Protein AF-A0A8J7J170-F1 (afdb_monomer_lite)

Radius of gyration: 24.81 Å; chains: 1; bounding box: 66×45×82 Å

pLDDT: mean 82.3, std 8.8, range [59.72, 96.69]

Structure (mmCIF, N/CA/C/O backbone):
data_AF-A0A8J7J170-F1
#
_entry.id   AF-A0A8J7J170-F1
#
loop_
_atom_site.group_PDB
_atom_site.id
_atom_site.type_symbol
_atom_site.label_atom_id
_atom_site.label_alt_id
_atom_site.label_comp_id
_atom_site.label_asym_id
_atom_site.label_entity_id
_atom_site.label_seq_id
_atom_site.pdbx_PDB_ins_code
_atom_site.Cartn_x
_atom_site.Cartn_y
_atom_site.Cartn_z
_atom_site.occupancy
_atom_site.B_iso_or_equiv
_atom_site.auth_seq_id
_atom_site.auth_comp_id
_atom_site.auth_asym_id
_atom_site.auth_atom_id
_atom_site.pdbx_PDB_model_num
ATOM 1 N N . MET A 1 1 ? 10.098 -14.351 -14.376 1.00 65.19 1 MET A N 1
ATOM 2 C CA . MET A 1 1 ? 9.267 -14.549 -13.179 1.00 65.19 1 MET A CA 1
ATOM 3 C C . MET A 1 1 ? 9.308 -16.011 -12.788 1.00 65.19 1 MET A C 1
ATOM 5 O O . MET A 1 1 ? 8.986 -16.869 -13.615 1.00 65.19 1 MET A O 1
ATOM 9 N N . SER A 1 2 ? 9.785 -16.282 -11.581 1.00 81.69 2 SER A N 1
ATOM 10 C CA . SER A 1 2 ? 9.866 -17.629 -11.025 1.00 81.69 2 SER A CA 1
ATOM 11 C C . SER A 1 2 ? 8.462 -18.151 -10.663 1.00 81.69 2 SER A C 1
ATOM 13 O O . SER A 1 2 ? 7.478 -17.409 -10.673 1.00 81.69 2 SER A O 1
ATOM 15 N N . GLN A 1 3 ? 8.329 -19.450 -10.372 1.00 84.38 3 GLN A N 1
ATOM 16 C CA . GLN A 1 3 ? 7.066 -19.986 -9.836 1.00 84.38 3 GLN A CA 1
ATOM 17 C C . GLN A 1 3 ? 6.758 -19.443 -8.432 1.00 84.38 3 GLN A C 1
ATOM 19 O O . GLN A 1 3 ? 5.590 -19.391 -8.050 1.00 84.38 3 GLN A O 1
ATOM 24 N N . GLU A 1 4 ? 7.792 -19.050 -7.685 1.00 80.31 4 GLU A N 1
ATOM 25 C CA . GLU A 1 4 ? 7.676 -18.525 -6.325 1.00 80.31 4 GLU A CA 1
ATOM 26 C C . GLU A 1 4 ? 7.075 -17.119 -6.334 1.00 80.31 4 GLU A C 1
ATOM 28 O O . GLU A 1 4 ? 6.114 -16.879 -5.606 1.00 80.31 4 GLU A O 1
ATOM 33 N N . ASP A 1 5 ? 7.538 -16.246 -7.232 1.00 82.56 5 ASP A N 1
ATOM 34 C CA . ASP A 1 5 ? 6.998 -14.887 -7.399 1.00 82.56 5 ASP A CA 1
ATOM 35 C C . ASP A 1 5 ? 5.489 -14.946 -7.676 1.00 82.56 5 ASP A C 1
ATOM 37 O O . ASP A 1 5 ? 4.685 -14.346 -6.971 1.00 82.56 5 ASP A O 1
ATOM 41 N N . ARG A 1 6 ? 5.079 -15.812 -8.615 1.00 85.44 6 ARG A N 1
ATOM 42 C CA . ARG A 1 6 ? 3.660 -16.017 -8.958 1.00 85.44 6 ARG A CA 1
ATOM 43 C C . ARG A 1 6 ? 2.824 -16.495 -7.777 1.00 85.44 6 ARG A C 1
ATOM 45 O O . ARG A 1 6 ? 1.631 -16.211 -7.706 1.00 85.44 6 ARG A O 1
ATOM 52 N N . PHE A 1 7 ? 3.403 -17.307 -6.895 1.00 89.00 7 PHE A N 1
ATOM 53 C CA . PHE A 1 7 ? 2.699 -17.775 -5.708 1.00 89.00 7 PHE A CA 1
ATOM 54 C C . PHE A 1 7 ? 2.461 -16.627 -4.721 1.00 89.00 7 PHE A C 1
ATOM 56 O O . PHE A 1 7 ? 1.373 -16.549 -4.140 1.00 89.00 7 PHE A O 1
ATOM 63 N N . ILE A 1 8 ? 3.451 -15.749 -4.550 1.00 90.25 8 ILE A N 1
ATOM 64 C CA . ILE A 1 8 ? 3.357 -14.584 -3.669 1.00 90.25 8 ILE A CA 1
ATOM 65 C C . ILE A 1 8 ? 2.336 -13.591 -4.223 1.00 90.25 8 ILE A C 1
ATOM 67 O O . ILE A 1 8 ? 1.377 -13.302 -3.514 1.00 90.25 8 ILE A O 1
ATOM 71 N N . GLU A 1 9 ? 2.444 -13.205 -5.493 1.00 88.62 9 GLU A N 1
ATOM 72 C CA . GLU A 1 9 ? 1.509 -12.304 -6.185 1.00 88.62 9 GLU A CA 1
ATOM 73 C C . GLU A 1 9 ? 0.051 -12.799 -6.053 1.00 88.62 9 GLU A C 1
ATOM 75 O O . GLU A 1 9 ? -0.854 -12.102 -5.584 1.00 88.62 9 GLU A O 1
ATOM 80 N N . ASN A 1 10 ? -0.190 -14.088 -6.339 1.00 90.50 10 ASN A N 1
ATOM 81 C CA . ASN A 1 10 ? -1.518 -14.690 -6.177 1.00 90.50 10 ASN A CA 1
ATOM 82 C C . ASN A 1 10 ? -2.011 -14.645 -4.718 1.00 90.50 10 ASN A C 1
ATOM 84 O O . ASN A 1 10 ? -3.206 -14.470 -4.466 1.00 90.50 10 ASN A O 1
ATOM 88 N N . SER A 1 11 ? -1.113 -14.836 -3.749 1.00 92.38 11 SER A N 1
ATOM 89 C CA . SER A 1 11 ? -1.452 -14.772 -2.325 1.00 92.38 11 SER A CA 1
ATOM 90 C C . SER A 1 11 ? -1.803 -13.344 -1.905 1.00 92.38 11 SER A C 1
ATOM 92 O O . SER A 1 11 ? -2.796 -13.150 -1.199 1.00 92.38 11 SER A O 1
ATOM 94 N N . THR A 1 12 ? -1.049 -12.352 -2.384 1.00 92.50 12 THR A N 1
ATOM 95 C CA . THR A 1 12 ? -1.308 -10.917 -2.213 1.00 92.50 12 THR A CA 1
ATOM 96 C C . THR A 1 12 ? -2.710 -10.560 -2.708 1.00 92.50 12 THR A C 1
ATOM 98 O O . THR A 1 12 ? -3.529 -10.054 -1.929 1.00 92.50 12 THR A O 1
ATOM 101 N N . ALA A 1 13 ? -3.050 -10.951 -3.942 1.00 92.56 13 ALA A N 1
ATOM 102 C CA . ALA A 1 13 ? -4.378 -10.752 -4.520 1.00 92.56 13 ALA A CA 1
ATOM 103 C C . ALA A 1 13 ? -5.489 -11.396 -3.668 1.00 92.56 13 ALA A C 1
ATOM 105 O O . ALA A 1 13 ? -6.487 -10.752 -3.324 1.00 92.56 13 ALA A O 1
ATOM 106 N N . ILE A 1 14 ? -5.309 -12.652 -3.243 1.00 93.31 14 ILE A N 1
ATOM 107 C CA . ILE A 1 14 ? -6.274 -13.353 -2.381 1.00 93.31 14 ILE A CA 1
ATOM 108 C C . ILE A 1 14 ? -6.460 -12.621 -1.044 1.00 93.31 14 ILE A C 1
ATOM 110 O O . ILE A 1 14 ? -7.595 -12.481 -0.576 1.00 93.31 14 ILE A O 1
ATOM 114 N N . PHE A 1 15 ? -5.391 -12.121 -0.421 1.00 95.06 15 PHE A N 1
ATOM 115 C CA . PHE A 1 15 ? -5.491 -11.378 0.837 1.00 95.06 15 PHE A CA 1
ATOM 116 C C . PHE A 1 15 ? -6.251 -10.062 0.677 1.00 95.06 15 PHE A C 1
ATOM 118 O O . PHE A 1 15 ? -7.099 -9.749 1.523 1.00 95.06 15 PHE A O 1
ATOM 125 N N . TYR A 1 16 ? -6.025 -9.316 -0.405 1.00 94.81 16 TYR A N 1
ATOM 126 C CA . TYR A 1 1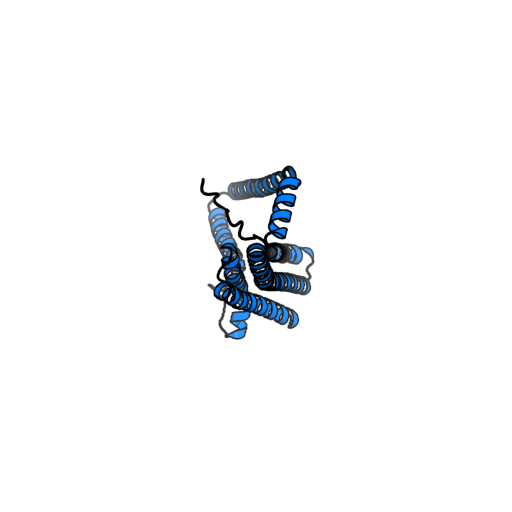6 ? -6.806 -8.116 -0.702 1.00 94.81 16 TYR A CA 1
ATOM 127 C C . TYR A 1 16 ? -8.286 -8.438 -0.943 1.00 94.81 16 TYR A C 1
ATOM 129 O O . TYR A 1 16 ? -9.167 -7.784 -0.373 1.00 94.81 16 TYR A O 1
ATOM 137 N N . PHE A 1 17 ? -8.574 -9.504 -1.691 1.00 94.75 17 PHE A N 1
ATOM 138 C CA . PHE A 1 17 ? -9.938 -9.953 -1.961 1.00 94.75 17 PHE A CA 1
ATOM 139 C C . PHE A 1 17 ? -10.676 -10.370 -0.679 1.00 94.75 17 PHE A C 1
ATOM 141 O O . PHE A 1 17 ? -11.785 -9.902 -0.408 1.00 94.75 17 PHE A O 1
ATOM 148 N N . ILE A 1 18 ? -10.044 -11.183 0.175 1.00 95.38 18 ILE A N 1
ATOM 149 C CA . ILE A 1 18 ? -10.598 -11.573 1.482 1.00 95.38 18 ILE A CA 1
ATOM 150 C C . ILE A 1 18 ? -10.841 -10.333 2.349 1.00 95.38 18 ILE A C 1
ATOM 152 O O . ILE A 1 18 ? -11.906 -10.206 2.959 1.00 95.38 18 ILE A O 1
ATOM 156 N N . SER A 1 19 ? -9.891 -9.395 2.377 1.00 94.31 19 SER A N 1
ATOM 157 C CA . SER A 1 19 ? -10.017 -8.140 3.128 1.00 94.31 19 SER A CA 1
ATOM 158 C C . SER A 1 19 ? -11.235 -7.332 2.680 1.00 94.31 19 SER A C 1
ATOM 160 O O . SER A 1 19 ? -11.990 -6.845 3.527 1.00 94.31 19 SER A O 1
ATOM 162 N N . PHE A 1 20 ? -11.490 -7.254 1.371 1.00 96.06 20 PHE A N 1
ATOM 163 C CA . PHE A 1 20 ? -12.681 -6.609 0.824 1.00 96.06 20 PHE A CA 1
ATOM 164 C C . PHE A 1 20 ? -13.975 -7.270 1.328 1.00 96.06 20 PHE A C 1
ATOM 166 O O . PHE A 1 20 ? -14.793 -6.603 1.968 1.00 96.06 20 PHE A O 1
ATOM 173 N N . PHE A 1 21 ? -14.155 -8.580 1.126 1.00 96.69 21 PHE A N 1
ATOM 174 C CA . PHE A 1 21 ? -15.393 -9.263 1.533 1.00 96.69 21 PHE A CA 1
ATOM 175 C C . PHE A 1 21 ? -15.604 -9.262 3.046 1.00 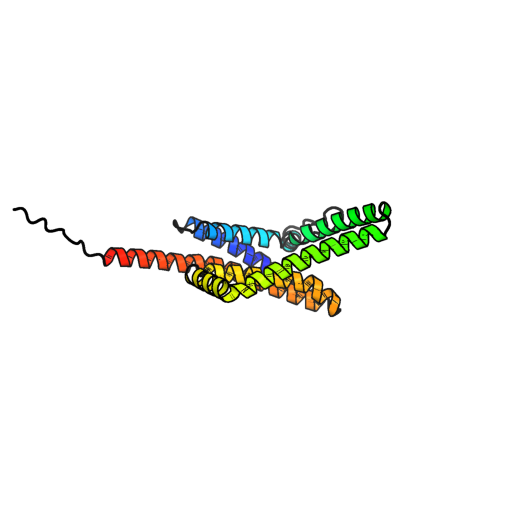96.69 21 PHE A C 1
ATOM 177 O O . PHE A 1 21 ? -16.709 -8.975 3.515 1.00 96.69 21 PHE A O 1
ATOM 184 N N . CYS A 1 22 ? -14.558 -9.533 3.832 1.00 94.00 22 CYS A N 1
ATOM 185 C CA . CYS A 1 22 ? -14.635 -9.458 5.288 1.00 94.00 22 CYS A CA 1
ATOM 186 C C . CYS A 1 22 ? -14.959 -8.035 5.759 1.00 94.00 22 CYS A C 1
ATOM 188 O O . CYS A 1 22 ? -15.764 -7.860 6.676 1.00 94.00 22 CYS A O 1
ATOM 190 N N . GLY A 1 23 ? -14.379 -7.020 5.118 1.00 91.88 23 GLY A N 1
ATOM 191 C CA . GLY A 1 23 ? -14.630 -5.617 5.419 1.00 91.88 23 GLY A CA 1
ATOM 192 C C . GLY A 1 23 ? -16.087 -5.235 5.181 1.00 91.88 23 GLY A C 1
ATOM 193 O O . GLY A 1 23 ? -16.738 -4.717 6.091 1.00 91.88 23 GLY A O 1
ATOM 194 N N . ILE A 1 24 ? -16.627 -5.562 4.002 1.00 94.06 24 ILE A N 1
ATOM 195 C CA . ILE A 1 24 ? -18.046 -5.359 3.675 1.00 94.06 24 ILE A CA 1
ATOM 196 C C . ILE A 1 24 ? -18.942 -6.106 4.668 1.00 94.06 24 ILE A C 1
ATOM 198 O O . ILE A 1 24 ? -19.850 -5.506 5.247 1.00 94.06 24 ILE A O 1
ATOM 202 N N . PHE A 1 25 ? -18.656 -7.381 4.944 1.00 93.88 25 PHE A N 1
ATOM 203 C CA . PHE A 1 25 ? -19.416 -8.178 5.906 1.00 93.88 25 PHE A CA 1
ATOM 204 C C . PHE A 1 25 ? -19.440 -7.539 7.307 1.00 93.88 25 PHE A C 1
ATOM 206 O O . PHE A 1 25 ? -20.499 -7.449 7.935 1.00 93.88 25 PHE A O 1
ATOM 213 N N . PHE A 1 26 ? -18.304 -7.042 7.807 1.00 90.12 26 PHE A N 1
ATOM 214 C CA . PHE A 1 26 ? -18.245 -6.372 9.111 1.00 90.12 26 PHE A CA 1
ATOM 215 C C . PHE A 1 26 ? -18.960 -5.022 9.127 1.00 90.12 26 PHE A C 1
ATOM 217 O O . PHE A 1 26 ? -19.606 -4.701 10.123 1.00 90.12 26 PHE A O 1
ATOM 224 N N . ILE A 1 27 ? -18.908 -4.247 8.044 1.00 88.56 27 ILE A N 1
ATOM 225 C CA . ILE A 1 27 ? -19.654 -2.985 7.945 1.00 88.56 27 ILE A CA 1
ATOM 226 C C . ILE A 1 27 ? -21.162 -3.244 7.975 1.00 88.56 27 ILE A C 1
ATOM 228 O O . ILE A 1 27 ? -21.884 -2.566 8.704 1.00 88.56 27 ILE A O 1
ATOM 232 N N . LEU A 1 28 ? -21.638 -4.243 7.227 1.00 90.56 28 LEU A N 1
ATOM 233 C CA . LEU A 1 28 ? -23.062 -4.577 7.158 1.00 90.56 28 LEU A CA 1
ATOM 234 C C . LEU A 1 28 ? -23.595 -5.152 8.478 1.00 90.56 28 LEU A C 1
ATOM 236 O O . LEU A 1 28 ? -24.739 -4.894 8.852 1.00 90.56 28 LEU A O 1
ATOM 240 N N . THR A 1 29 ? -22.777 -5.914 9.208 1.00 88.19 29 THR A N 1
ATOM 241 C CA . THR A 1 29 ? -23.192 -6.535 10.477 1.00 88.19 29 THR A CA 1
ATOM 242 C C . THR A 1 29 ? -23.083 -5.596 11.680 1.00 88.19 29 THR A C 1
ATOM 244 O O . THR A 1 29 ? -23.820 -5.756 12.655 1.00 88.19 29 THR A O 1
ATOM 247 N N . ILE A 1 30 ? -22.202 -4.592 11.639 1.00 82.56 30 ILE A N 1
ATOM 248 C CA . ILE A 1 30 ? -21.940 -3.696 12.767 1.00 82.56 30 ILE A CA 1
ATOM 249 C C . ILE A 1 30 ? -22.540 -2.309 12.483 1.00 82.56 30 ILE A C 1
ATOM 251 O O . ILE A 1 30 ? -21.907 -1.450 11.878 1.00 82.56 30 ILE A O 1
ATOM 255 N N . LYS A 1 31 ? -23.743 -2.051 13.019 1.00 72.31 31 LYS A N 1
ATOM 256 C CA . LYS A 1 31 ? -24.560 -0.821 12.847 1.00 72.31 31 LYS A CA 1
ATOM 257 C C . LYS A 1 31 ? -23.923 0.526 13.268 1.00 72.31 31 LYS A C 1
ATOM 259 O O . LYS A 1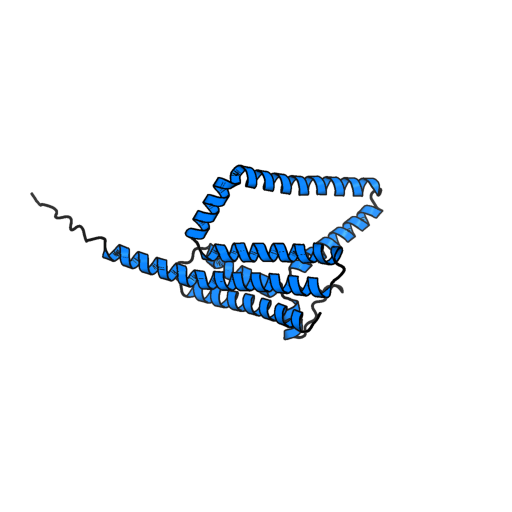 31 ? -24.614 1.538 13.308 1.00 72.31 31 LYS A O 1
ATOM 264 N N . SER A 1 32 ? -22.637 0.586 13.610 1.00 63.44 32 SER A N 1
ATOM 265 C CA . SER A 1 32 ? -21.986 1.801 14.123 1.00 63.44 32 SER A CA 1
ATOM 266 C C . SER A 1 32 ? -20.542 1.937 13.632 1.00 63.44 32 SER A C 1
ATOM 268 O O . SER A 1 32 ? -19.603 2.034 14.414 1.00 63.44 32 SER A O 1
ATOM 270 N N . SER A 1 33 ? -20.312 1.915 12.322 1.00 64.81 33 SER A N 1
ATOM 271 C CA . SER A 1 33 ? -18.963 2.150 11.804 1.00 64.81 33 SER A CA 1
ATOM 272 C C . SER A 1 33 ? -18.682 3.651 11.681 1.00 64.81 33 SER A C 1
ATOM 274 O O . SER A 1 33 ? -19.460 4.382 11.068 1.00 64.81 33 SER A O 1
ATOM 276 N N . SER A 1 34 ? -17.530 4.102 12.182 1.00 81.00 34 SER A N 1
ATOM 277 C CA . SER A 1 34 ? -16.898 5.335 11.694 1.00 81.00 34 SER A CA 1
ATOM 278 C C . SER A 1 34 ? -16.908 5.332 10.159 1.00 81.00 34 SER A C 1
ATOM 280 O O . SER A 1 34 ? -16.577 4.302 9.569 1.00 81.00 34 SER A O 1
ATOM 282 N N . ARG A 1 35 ? -17.265 6.453 9.506 1.00 84.00 35 ARG A N 1
ATOM 283 C CA . ARG A 1 35 ? -17.284 6.566 8.027 1.00 84.00 35 ARG A CA 1
ATOM 284 C C . ARG A 1 35 ? -15.975 6.091 7.399 1.00 84.00 35 ARG A C 1
ATOM 286 O O . ARG A 1 35 ? -15.962 5.507 6.329 1.00 84.00 35 ARG A O 1
ATOM 293 N N . TRP A 1 36 ? -14.874 6.272 8.110 1.00 80.94 36 TRP A N 1
ATOM 294 C CA . TRP A 1 36 ? -13.562 5.852 7.657 1.00 80.94 36 TRP A CA 1
ATOM 295 C C . TRP A 1 36 ? -13.360 4.336 7.576 1.00 80.94 36 TRP A C 1
ATOM 297 O O . TRP A 1 36 ? -12.623 3.876 6.712 1.00 80.94 36 TRP A O 1
ATOM 307 N N . TYR A 1 37 ? -14.022 3.541 8.422 1.00 87.12 37 TYR A N 1
ATOM 308 C CA . TYR A 1 37 ? -13.970 2.079 8.296 1.00 87.12 37 TYR A CA 1
ATOM 309 C C . TYR A 1 37 ? -14.648 1.597 7.015 1.00 87.12 37 TYR A C 1
ATOM 311 O O . TYR A 1 37 ? -14.319 0.523 6.528 1.00 87.12 37 TYR A O 1
ATOM 319 N N . GLN A 1 38 ? -15.549 2.406 6.449 1.00 90.00 38 GLN A N 1
ATOM 320 C CA . GLN A 1 38 ? -16.219 2.097 5.191 1.00 90.00 38 GLN A CA 1
ATOM 321 C C . GLN A 1 38 ? -15.292 2.233 3.988 1.00 90.00 38 GLN A C 1
ATOM 323 O O . GLN A 1 38 ? -15.577 1.637 2.962 1.00 90.00 38 GLN A O 1
ATOM 328 N N . ILE A 1 39 ? -14.189 2.980 4.111 1.00 90.75 39 ILE A N 1
ATOM 329 C CA . ILE A 1 39 ? -13.212 3.177 3.033 1.00 90.75 39 ILE A CA 1
ATOM 330 C C . ILE A 1 39 ? -12.304 1.951 2.887 1.00 90.75 39 ILE A C 1
ATOM 332 O O . ILE A 1 39 ? -11.888 1.625 1.782 1.00 90.75 39 ILE A O 1
ATOM 336 N N . LEU A 1 40 ? -12.026 1.245 3.986 1.00 90.44 40 LEU A N 1
ATOM 337 C CA . LEU A 1 40 ? -11.046 0.162 4.018 1.00 90.44 40 LEU A CA 1
ATOM 338 C C . LEU A 1 40 ? -11.316 -0.973 3.009 1.00 90.44 40 LEU A C 1
ATOM 340 O O . LEU A 1 40 ? -10.384 -1.318 2.288 1.00 90.44 40 LEU A O 1
ATOM 344 N N . PRO A 1 41 ? -12.543 -1.521 2.886 1.00 92.94 41 PRO A N 1
ATOM 345 C CA . PRO A 1 41 ? -12.813 -2.545 1.884 1.00 92.94 41 PRO A CA 1
ATOM 346 C C . PRO A 1 41 ? -12.594 -2.020 0.466 1.00 92.94 41 PRO A C 1
ATOM 348 O O . PRO A 1 41 ? -12.048 -2.736 -0.360 1.00 92.94 41 PRO A O 1
ATOM 351 N N . TRP A 1 42 ? -12.978 -0.773 0.179 1.00 93.81 42 TRP A N 1
ATOM 352 C CA . TRP A 1 42 ? -12.780 -0.188 -1.148 1.00 93.81 42 TRP A CA 1
ATOM 353 C C . TRP A 1 42 ? -11.304 -0.030 -1.488 1.00 93.81 42 TRP A C 1
ATOM 355 O O . TRP A 1 42 ? -10.922 -0.305 -2.616 1.00 93.81 42 TRP A O 1
ATOM 365 N N . VAL A 1 43 ? -10.471 0.348 -0.516 1.00 91.50 43 VAL A N 1
ATOM 366 C CA . VAL A 1 43 ? -9.014 0.365 -0.700 1.00 91.50 43 VAL A CA 1
ATOM 367 C C . VAL A 1 43 ? -8.500 -1.043 -0.987 1.00 91.50 43 VAL A C 1
ATOM 369 O O . VAL A 1 43 ? -7.779 -1.219 -1.957 1.00 91.50 43 VAL A O 1
ATOM 372 N N . SER A 1 44 ? -8.926 -2.056 -0.225 1.00 92.75 44 SER A N 1
ATOM 373 C CA . SER A 1 44 ? -8.550 -3.448 -0.507 1.00 92.75 44 SER A CA 1
ATOM 374 C C . SER A 1 44 ? -9.027 -3.926 -1.880 1.00 92.75 44 SER A C 1
ATOM 376 O O . SER A 1 44 ? -8.306 -4.663 -2.534 1.00 92.75 44 SER A O 1
ATOM 378 N N . LEU A 1 45 ? -10.205 -3.498 -2.345 1.00 93.25 45 LEU A N 1
ATOM 379 C CA . LEU A 1 45 ? -10.680 -3.806 -3.694 1.00 93.25 45 LEU A CA 1
ATOM 380 C C . LEU A 1 45 ? -9.809 -3.138 -4.760 1.00 93.25 45 LEU A C 1
ATOM 382 O O . LEU A 1 45 ? -9.474 -3.783 -5.740 1.00 93.25 45 LEU A O 1
ATOM 386 N N . ILE A 1 46 ? -9.440 -1.869 -4.571 1.00 90.69 46 ILE A N 1
ATOM 387 C CA . ILE A 1 46 ? -8.540 -1.158 -5.487 1.00 90.69 46 ILE A CA 1
ATOM 388 C C . ILE A 1 46 ? -7.184 -1.863 -5.545 1.00 90.69 46 ILE A C 1
ATOM 390 O O . ILE A 1 46 ? -6.705 -2.093 -6.642 1.00 90.69 46 ILE A O 1
ATOM 394 N N . CYS A 1 47 ? -6.612 -2.260 -4.404 1.00 90.19 47 CYS A N 1
ATOM 395 C CA . CYS A 1 47 ? -5.360 -3.019 -4.371 1.00 90.19 47 CYS A CA 1
ATOM 396 C C . CYS A 1 47 ? -5.504 -4.405 -5.014 1.00 90.19 47 CYS A C 1
ATOM 398 O O . CYS A 1 47 ? -4.645 -4.804 -5.774 1.00 90.19 47 CYS A O 1
ATOM 400 N N . PHE A 1 48 ? -6.613 -5.120 -4.801 1.00 91.62 48 PHE A N 1
ATOM 401 C CA . PHE A 1 48 ? -6.877 -6.374 -5.520 1.00 91.62 48 PHE A CA 1
ATOM 402 C C . PHE A 1 48 ? -6.956 -6.170 -7.039 1.00 91.62 48 PHE A C 1
ATOM 404 O O . PHE A 1 48 ? -6.501 -7.013 -7.798 1.00 91.62 48 PHE A O 1
ATOM 411 N N . LEU A 1 49 ? -7.557 -5.064 -7.482 1.00 87.25 49 LEU A N 1
ATOM 412 C CA . LEU A 1 49 ? -7.616 -4.699 -8.897 1.00 87.25 49 LEU A CA 1
ATOM 413 C C . LEU A 1 49 ? -6.283 -4.167 -9.431 1.00 87.25 49 LEU A C 1
ATOM 415 O O . LEU A 1 49 ? -6.159 -4.047 -10.641 1.00 87.25 49 LEU A O 1
ATOM 419 N N . ASP A 1 50 ? -5.342 -3.812 -8.558 1.00 85.69 50 ASP A N 1
ATOM 420 C CA . ASP A 1 50 ? -3.967 -3.461 -8.917 1.00 85.69 50 ASP A CA 1
ATOM 421 C C . ASP A 1 50 ? -3.153 -4.719 -9.254 1.00 85.69 50 ASP A C 1
ATOM 423 O O . ASP A 1 50 ? -2.222 -4.633 -10.034 1.00 85.69 50 ASP A O 1
ATOM 427 N N . GLU A 1 51 ? -3.573 -5.892 -8.769 1.00 86.88 51 GLU A N 1
ATOM 428 C CA . GLU A 1 51 ? -3.024 -7.212 -9.119 1.00 86.88 51 GLU A CA 1
ATOM 429 C C . GLU A 1 51 ? -3.637 -7.725 -10.438 1.00 86.88 51 GLU A C 1
ATOM 431 O O . GLU A 1 51 ? -4.279 -8.782 -10.495 1.00 86.88 51 GLU A O 1
ATOM 436 N N . VAL A 1 52 ? -3.541 -6.944 -11.519 1.00 79.44 52 VAL A N 1
ATOM 437 C CA . VAL A 1 52 ? -4.200 -7.276 -12.795 1.00 79.44 52 VAL A CA 1
ATOM 438 C C . VAL A 1 52 ? -3.615 -8.560 -13.400 1.00 79.44 52 VAL A C 1
ATOM 440 O O . VAL A 1 52 ? -4.374 -9.363 -13.964 1.00 79.44 52 VAL A O 1
ATOM 443 N N . GLY A 1 53 ? -2.318 -8.816 -13.195 1.00 77.31 53 GLY A N 1
ATOM 444 C CA . GLY A 1 53 ? -1.644 -10.061 -13.567 1.00 77.31 53 GLY A CA 1
ATOM 445 C C . GLY A 1 53 ? -2.305 -11.317 -12.991 1.00 77.31 53 GLY A C 1
ATOM 446 O O . GLY A 1 53 ? -2.419 -12.340 -13.678 1.00 77.31 53 GLY A O 1
ATOM 447 N N . PHE A 1 54 ? -2.853 -11.252 -11.772 1.00 79.75 54 PHE A N 1
ATOM 448 C CA . PHE A 1 54 ? -3.655 -12.342 -11.204 1.00 79.75 54 PHE A CA 1
ATOM 449 C C . PHE A 1 54 ? -4.895 -12.639 -12.056 1.00 79.75 54 PHE A C 1
ATOM 451 O O . PHE A 1 54 ? -5.207 -13.802 -12.336 1.00 79.75 54 PHE A O 1
ATOM 458 N N . GLY A 1 55 ? -5.593 -11.592 -12.501 1.00 78.69 55 GLY A N 1
ATOM 459 C CA . GLY A 1 55 ? -6.778 -11.710 -13.345 1.00 78.69 55 GLY A CA 1
ATOM 460 C C . GLY A 1 55 ? -6.471 -12.314 -14.716 1.00 78.69 55 GLY A C 1
ATOM 461 O O . GLY A 1 55 ? -7.179 -13.233 -15.141 1.00 78.69 55 GLY A O 1
ATOM 462 N N . GLU A 1 56 ? -5.399 -11.861 -15.373 1.00 84.44 56 GLU A N 1
ATOM 463 C CA . GLU A 1 56 ? -4.931 -12.417 -16.652 1.00 84.44 56 GLU A CA 1
ATOM 464 C C . GLU A 1 56 ? -4.698 -13.925 -16.540 1.00 84.44 56 GLU A C 1
ATOM 466 O O . GLU A 1 56 ? -5.219 -14.700 -17.345 1.00 84.44 56 GLU A O 1
ATOM 471 N N . ARG A 1 57 ? -4.007 -14.372 -15.486 1.00 82.50 57 ARG A N 1
ATOM 472 C CA . ARG A 1 57 ? -3.740 -15.801 -15.265 1.00 82.50 57 ARG A CA 1
ATOM 473 C C . ARG A 1 57 ? -4.998 -16.603 -14.945 1.00 82.50 57 ARG A C 1
ATOM 475 O O . ARG A 1 57 ? -5.117 -17.745 -15.389 1.00 82.50 57 ARG A O 1
ATOM 482 N N . MET A 1 58 ? -5.922 -16.040 -14.167 1.00 80.81 58 MET A N 1
ATOM 483 C CA . MET A 1 58 ? -7.122 -16.754 -13.725 1.00 80.81 58 MET A CA 1
ATOM 484 C C . MET A 1 58 ? -8.161 -16.910 -14.841 1.00 80.81 58 MET A C 1
ATOM 486 O O . MET A 1 58 ? -8.810 -17.951 -14.938 1.00 80.81 58 MET A O 1
ATOM 490 N N . PHE A 1 59 ? -8.327 -15.883 -15.675 1.00 85.69 59 PHE A N 1
ATOM 491 C CA . PHE A 1 59 ? -9.395 -15.817 -16.675 1.00 85.69 59 PHE A CA 1
ATOM 492 C C . PHE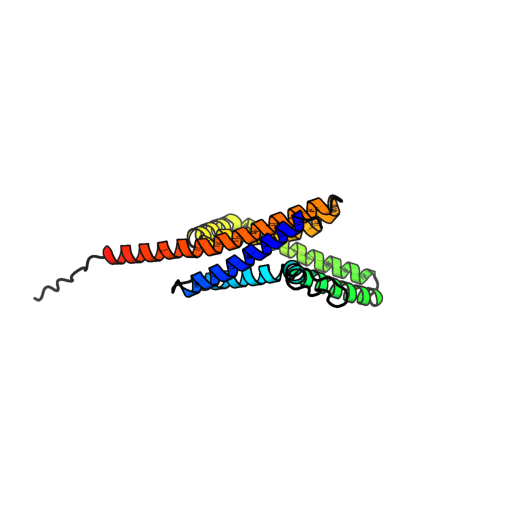 A 1 59 ? -8.892 -15.894 -18.122 1.00 85.69 59 PHE A C 1
ATOM 494 O O . PHE A 1 59 ? -9.705 -16.015 -19.038 1.00 85.69 59 PHE A O 1
ATOM 501 N N . GLY A 1 60 ? -7.576 -15.848 -18.343 1.00 84.12 60 GLY A N 1
ATOM 502 C CA . GLY A 1 60 ? -6.957 -15.969 -19.662 1.00 84.12 60 GLY A CA 1
ATOM 503 C C . GLY A 1 60 ? -7.174 -14.759 -20.574 1.00 84.12 60 GLY A C 1
ATOM 504 O O . GLY A 1 60 ? -7.138 -14.917 -21.795 1.00 84.12 60 GLY A O 1
ATOM 505 N N . PHE A 1 61 ? -7.446 -13.571 -20.021 1.00 85.94 61 PHE A N 1
ATOM 506 C CA . PHE A 1 61 ? -7.518 -12.339 -20.812 1.00 85.94 61 PHE A CA 1
ATOM 507 C C . PHE A 1 61 ? -6.147 -11.675 -20.919 1.00 85.94 61 PHE A C 1
ATOM 509 O O . PHE A 1 61 ? -5.351 -11.746 -19.997 1.00 85.94 61 PHE A O 1
ATOM 516 N N . SER A 1 62 ? -5.898 -10.992 -22.034 1.00 84.81 62 SER A N 1
ATOM 517 C CA . SER A 1 62 ? -4.660 -10.245 -22.254 1.00 84.81 62 SER A CA 1
ATOM 518 C C . SER A 1 62 ? -4.785 -8.823 -21.708 1.00 84.81 62 SER A C 1
ATOM 520 O O . SER A 1 62 ? -5.764 -8.135 -22.007 1.00 84.81 62 SER A O 1
ATOM 522 N N . THR A 1 63 ? -3.790 -8.366 -20.951 1.00 82.50 63 THR A N 1
ATOM 523 C CA . THR A 1 63 ? -3.759 -7.024 -20.331 1.00 82.50 63 THR A CA 1
ATOM 524 C C . THR A 1 63 ? -3.032 -5.975 -21.172 1.00 82.50 63 THR A C 1
ATOM 526 O O . THR A 1 63 ? -2.752 -4.862 -20.722 1.00 82.50 63 THR A O 1
ATOM 529 N N . TYR A 1 64 ? -2.738 -6.300 -22.432 1.00 81.81 64 TYR A N 1
ATOM 530 C CA . TYR A 1 64 ? -2.016 -5.401 -23.317 1.00 81.81 64 TYR A CA 1
ATOM 531 C C . TYR A 1 64 ? -2.917 -4.271 -23.823 1.00 81.81 64 TYR A C 1
ATOM 533 O O . TYR A 1 64 ? -3.832 -4.487 -24.621 1.00 81.81 64 TYR A O 1
ATOM 541 N N . ILE A 1 65 ? -2.600 -3.036 -23.440 1.00 77.56 65 ILE A N 1
ATOM 542 C CA . ILE A 1 65 ? -3.242 -1.825 -23.957 1.00 77.56 65 ILE A CA 1
ATOM 543 C C . ILE A 1 65 ? -2.247 -1.131 -24.887 1.00 77.56 65 ILE A C 1
ATOM 545 O O . ILE A 1 65 ? -1.173 -0.706 -24.472 1.00 77.56 65 ILE A O 1
ATOM 549 N N . MET A 1 66 ? -2.583 -1.033 -26.179 1.00 78.44 66 MET A N 1
ATOM 550 C CA . MET A 1 66 ? -1.709 -0.432 -27.205 1.00 78.44 66 MET A CA 1
ATOM 551 C C . MET A 1 66 ? -0.296 -1.054 -27.272 1.00 78.44 66 MET A C 1
ATOM 553 O O . MET A 1 66 ? 0.679 -0.365 -27.560 1.00 78.44 66 MET A O 1
ATOM 557 N N . GLY A 1 67 ? -0.181 -2.359 -27.003 1.00 79.31 67 GLY A N 1
ATOM 558 C CA . GLY A 1 67 ? 1.098 -3.081 -27.009 1.00 79.31 67 GLY A CA 1
ATOM 559 C C . GLY A 1 67 ? 1.917 -2.960 -25.719 1.00 79.31 67 GLY A C 1
ATOM 560 O O . GLY A 1 67 ? 2.986 -3.558 -25.643 1.00 79.31 67 GLY A O 1
ATOM 561 N N . TYR A 1 68 ? 1.417 -2.252 -24.702 1.00 73.69 68 TYR A N 1
ATOM 562 C CA . TYR A 1 68 ? 2.011 -2.207 -23.367 1.00 73.69 68 TYR A CA 1
ATOM 563 C C . TYR A 1 68 ? 1.287 -3.176 -22.436 1.00 73.69 68 TYR A C 1
ATOM 565 O O . TYR A 1 68 ? 0.068 -3.084 -22.286 1.00 73.69 68 TYR A O 1
ATOM 573 N N . HIS A 1 69 ? 2.037 -4.092 -21.822 1.00 79.81 69 HIS A N 1
ATOM 574 C CA . HIS A 1 69 ? 1.535 -4.906 -20.717 1.00 79.81 69 HIS A CA 1
ATOM 575 C C . HIS A 1 69 ? 1.185 -3.973 -19.555 1.00 79.81 69 HIS A C 1
ATOM 577 O O . HIS A 1 69 ? 1.986 -3.097 -19.230 1.00 79.81 69 HIS A O 1
ATOM 583 N N . THR A 1 70 ? -0.019 -4.113 -19.003 1.00 77.38 70 THR A N 1
ATOM 584 C CA . THR A 1 70 ? -0.496 -3.312 -17.869 1.00 77.38 70 THR A CA 1
ATOM 585 C C . THR A 1 70 ? -0.768 -4.282 -16.731 1.00 77.38 70 THR A C 1
ATOM 587 O O . THR A 1 70 ? -1.818 -4.919 -16.709 1.00 77.38 70 THR A O 1
ATOM 590 N N . ASP A 1 71 ? 0.198 -4.431 -15.833 1.00 71.75 71 ASP A N 1
ATOM 591 C CA . ASP A 1 71 ? 0.149 -5.386 -14.725 1.00 71.75 71 ASP A CA 1
ATOM 592 C C . ASP A 1 71 ? -0.614 -4.841 -13.508 1.00 71.75 71 ASP A C 1
ATOM 594 O O . ASP A 1 71 ? -1.031 -5.604 -12.642 1.00 71.75 71 ASP A O 1
ATOM 598 N N . GLY A 1 72 ? -0.903 -3.532 -13.494 1.00 76.62 72 GLY A N 1
ATOM 599 C CA . GLY A 1 72 ? -1.689 -2.905 -12.436 1.00 76.62 72 GLY A CA 1
ATOM 600 C C . GLY A 1 72 ? -2.202 -1.492 -12.714 1.00 76.62 72 GLY A C 1
ATOM 601 O O . GLY A 1 72 ? -1.963 -0.873 -13.752 1.00 76.62 72 GLY A O 1
ATOM 602 N N . LEU A 1 73 ? -2.918 -0.936 -11.739 1.00 71.75 73 LEU A N 1
ATOM 603 C CA . LEU A 1 73 ? -3.216 0.494 -11.657 1.00 71.75 73 LEU A CA 1
ATOM 604 C C . LEU A 1 73 ? -1.943 1.321 -11.451 1.00 71.75 73 LEU A C 1
ATOM 606 O O . LEU A 1 73 ? -1.878 2.456 -11.929 1.00 71.75 73 LEU A O 1
ATOM 610 N N . HIS A 1 74 ? -0.928 0.783 -10.775 1.00 72.31 74 HIS A N 1
ATOM 611 C CA . HIS A 1 74 ? 0.363 1.453 -10.644 1.00 72.31 74 HIS A CA 1
ATOM 612 C C . HIS A 1 74 ? 1.034 1.673 -12.017 1.00 72.31 74 HIS A C 1
ATOM 614 O O . HIS A 1 74 ? 1.612 2.741 -12.255 1.00 72.31 74 HIS A O 1
ATOM 620 N N . ASP A 1 75 ? 0.813 0.777 -12.984 1.00 72.56 75 ASP A N 1
ATOM 621 C CA . ASP A 1 75 ? 1.256 0.945 -14.373 1.00 72.56 75 ASP A CA 1
ATOM 622 C C . ASP A 1 75 ? 0.536 2.062 -15.125 1.00 72.56 75 ASP A C 1
ATOM 624 O O . ASP A 1 75 ? 1.087 2.610 -16.081 1.00 72.56 75 ASP A O 1
ATOM 628 N N . ILE A 1 76 ? -0.646 2.503 -14.682 1.00 68.94 76 ILE A N 1
ATOM 629 C CA . ILE A 1 76 ? -1.292 3.694 -15.254 1.00 68.94 76 ILE A CA 1
ATOM 630 C C . ILE A 1 76 ? -0.404 4.923 -15.036 1.00 68.94 76 ILE A C 1
ATOM 632 O O . ILE A 1 76 ? -0.321 5.784 -15.916 1.00 68.94 76 ILE A O 1
ATOM 636 N N . PHE A 1 77 ? 0.315 5.006 -13.911 1.00 67.50 77 PHE A N 1
ATOM 637 C CA . PHE A 1 77 ? 1.299 6.069 -13.700 1.00 67.50 77 PHE A CA 1
ATOM 638 C C . PHE A 1 77 ? 2.513 5.900 -14.615 1.00 67.50 77 PHE A C 1
ATOM 640 O O . PHE A 1 77 ? 3.009 6.898 -15.142 1.00 67.50 77 PHE A O 1
ATOM 647 N N . GLY A 1 78 ? 2.958 4.666 -14.863 1.00 69.31 78 GLY A N 1
ATOM 648 C CA . GLY A 1 78 ? 3.996 4.350 -15.848 1.00 69.31 78 GLY A CA 1
ATOM 649 C C . GLY A 1 78 ? 3.596 4.757 -17.270 1.00 69.31 78 GLY A C 1
ATOM 650 O O . GLY A 1 78 ? 4.349 5.447 -17.965 1.00 69.31 78 GLY A O 1
ATOM 651 N N . PHE A 1 79 ? 2.373 4.428 -17.678 1.00 68.25 79 PHE A N 1
ATOM 652 C CA . PHE A 1 79 ? 1.775 4.804 -18.954 1.00 68.25 79 PHE A CA 1
ATOM 653 C C . PHE A 1 79 ? 1.605 6.320 -19.074 1.00 68.25 79 PHE A C 1
ATOM 655 O O . PHE A 1 79 ? 2.056 6.908 -20.055 1.00 68.25 79 PHE A O 1
ATOM 662 N N . ALA A 1 80 ? 1.055 6.989 -18.056 1.00 70.94 80 ALA A N 1
ATOM 663 C CA . ALA A 1 80 ? 0.940 8.446 -18.018 1.00 70.94 80 ALA A CA 1
ATOM 664 C C . ALA A 1 80 ? 2.319 9.118 -18.082 1.00 70.94 80 ALA A C 1
ATOM 666 O O . ALA A 1 80 ? 2.510 10.074 -18.832 1.00 70.94 80 ALA A O 1
ATOM 667 N N . ARG A 1 81 ? 3.317 8.587 -17.366 1.00 71.25 81 ARG A N 1
ATOM 668 C CA . ARG A 1 81 ? 4.710 9.040 -17.445 1.00 71.25 81 ARG A CA 1
ATOM 669 C C . ARG A 1 81 ? 5.275 8.853 -18.847 1.00 71.25 81 ARG A C 1
ATOM 671 O O . ARG A 1 81 ? 5.993 9.732 -19.312 1.00 71.25 81 ARG A O 1
ATOM 678 N N . ASN A 1 82 ? 4.975 7.749 -19.525 1.00 71.12 82 ASN A N 1
ATOM 679 C CA . ASN A 1 82 ? 5.424 7.499 -20.893 1.00 71.12 82 ASN A CA 1
ATOM 680 C C . ASN A 1 82 ? 4.724 8.411 -21.905 1.00 71.12 82 ASN A C 1
ATOM 682 O O . ASN A 1 82 ? 5.406 8.966 -22.761 1.00 71.12 82 ASN A O 1
ATOM 686 N N . LEU A 1 83 ? 3.420 8.662 -21.761 1.00 76.06 83 LEU A N 1
ATOM 687 C CA . LEU A 1 83 ? 2.696 9.661 -22.550 1.00 76.06 83 LEU A CA 1
ATOM 688 C C . LEU A 1 83 ? 3.277 11.059 -22.346 1.00 76.06 83 LEU A C 1
ATOM 690 O O . LEU A 1 83 ? 3.548 11.763 -23.316 1.00 76.06 83 LEU A O 1
ATOM 694 N N . VAL A 1 84 ? 3.544 11.445 -21.094 1.00 75.88 84 VAL A N 1
ATOM 695 C CA . VAL A 1 84 ? 4.216 12.708 -20.779 1.00 75.88 84 VAL A CA 1
ATOM 696 C C . VAL A 1 84 ? 5.609 12.721 -21.399 1.00 75.88 84 VAL A C 1
ATOM 698 O O . VAL A 1 84 ? 5.938 13.681 -22.077 1.00 75.88 84 VAL A O 1
ATOM 701 N N . LYS A 1 85 ? 6.419 11.664 -21.263 1.00 74.06 85 LYS A N 1
ATOM 702 C CA . LYS A 1 85 ? 7.741 11.578 -21.909 1.00 74.06 85 LYS A CA 1
ATOM 703 C C . LYS A 1 85 ? 7.646 11.722 -23.424 1.00 74.06 85 LYS A C 1
ATOM 705 O O . LYS A 1 85 ? 8.446 12.459 -23.979 1.00 74.06 85 LYS A O 1
ATOM 710 N N . GLN A 1 86 ? 6.705 11.059 -24.090 1.00 75.06 86 GLN A N 1
ATOM 711 C CA . GLN A 1 86 ? 6.520 11.167 -25.539 1.00 75.06 86 GLN A CA 1
ATOM 712 C C . GLN A 1 86 ? 6.103 12.583 -25.940 1.00 75.06 86 GLN A C 1
ATOM 714 O O . GLN A 1 86 ? 6.696 13.156 -26.849 1.00 75.06 86 GLN A O 1
ATOM 719 N N . PHE A 1 87 ? 5.168 13.190 -25.207 1.00 76.69 87 PHE A N 1
ATOM 720 C CA . PHE A 1 87 ? 4.778 14.584 -25.408 1.00 76.69 87 PHE A CA 1
ATOM 721 C C . PHE A 1 87 ? 5.952 15.547 -25.177 1.00 76.69 87 PHE A C 1
ATOM 723 O O . PHE A 1 87 ? 6.156 16.490 -25.936 1.00 76.69 87 PHE A O 1
ATOM 730 N N . LEU A 1 88 ? 6.770 15.285 -24.158 1.00 70.25 88 LEU A N 1
ATOM 731 C CA . LEU A 1 88 ? 7.968 16.051 -23.836 1.00 70.25 88 LEU A CA 1
ATOM 732 C C . LEU A 1 88 ? 9.091 15.844 -24.863 1.00 70.25 88 LEU A C 1
ATOM 734 O O . LEU A 1 88 ? 9.812 16.792 -25.148 1.00 70.25 88 LEU A O 1
ATOM 738 N N . ILE A 1 89 ? 9.243 14.650 -25.441 1.00 72.94 89 ILE A N 1
ATOM 739 C CA . ILE A 1 89 ? 10.181 14.369 -26.539 1.00 72.94 89 ILE A CA 1
ATOM 740 C C . ILE A 1 89 ? 9.735 15.110 -27.802 1.00 72.94 89 ILE A C 1
ATOM 742 O O . ILE A 1 89 ? 10.550 15.792 -28.414 1.00 72.94 89 ILE A O 1
ATOM 746 N N . PHE A 1 90 ? 8.443 15.059 -28.126 1.00 70.75 90 PHE A N 1
ATOM 747 C CA . PHE A 1 90 ? 7.855 15.819 -29.228 1.00 70.75 90 PHE A CA 1
ATOM 748 C C . PHE A 1 90 ? 8.052 17.333 -29.036 1.00 70.75 90 PHE A C 1
ATOM 750 O O . PHE A 1 90 ? 8.464 18.047 -29.947 1.00 70.75 90 PHE A O 1
ATOM 757 N N . GLN A 1 91 ? 7.859 17.834 -27.812 1.00 67.44 91 GLN A N 1
ATOM 758 C CA . GLN A 1 91 ? 8.167 19.224 -27.473 1.00 67.44 91 GLN A CA 1
ATOM 759 C C . GLN A 1 91 ? 9.667 19.526 -27.501 1.00 67.44 91 GLN A C 1
ATOM 761 O O . GLN A 1 91 ? 10.035 20.626 -27.882 1.00 67.44 91 GLN A O 1
ATOM 766 N N . LYS A 1 92 ? 10.549 18.591 -27.135 1.00 63.03 92 LYS A N 1
ATOM 767 C CA . LYS A 1 92 ? 12.015 18.747 -27.202 1.00 63.03 92 LYS A CA 1
ATOM 768 C C . LYS A 1 92 ? 12.525 18.857 -28.642 1.00 63.03 92 LYS A C 1
ATOM 770 O O . LYS A 1 92 ? 13.600 19.410 -28.850 1.00 63.03 92 LYS A O 1
ATOM 775 N N . GLU A 1 93 ? 11.783 18.340 -29.619 1.00 67.69 93 GLU A N 1
ATOM 776 C CA . GLU A 1 93 ? 12.057 18.569 -31.042 1.00 67.69 93 GLU A CA 1
ATOM 777 C C . GLU A 1 93 ? 11.618 19.969 -31.503 1.00 67.69 93 GLU A C 1
ATOM 779 O O . GLU A 1 93 ? 12.264 20.542 -32.377 1.00 67.69 93 GLU A O 1
ATOM 784 N N . GLN A 1 94 ? 10.585 20.560 -30.888 1.00 65.75 94 GLN A N 1
ATOM 785 C CA . GLN A 1 94 ? 10.118 21.920 -31.205 1.00 65.75 94 GLN A CA 1
ATOM 786 C C . GLN A 1 94 ? 10.788 23.039 -30.384 1.00 65.75 94 GLN A C 1
ATOM 788 O O . GLN A 1 94 ? 11.008 24.138 -30.893 1.00 65.75 94 GLN A O 1
ATOM 793 N N . LEU A 1 95 ? 11.124 22.793 -29.117 1.00 60.84 95 LEU A N 1
ATOM 794 C CA . LEU A 1 95 ? 11.856 23.702 -28.236 1.00 60.84 95 LEU A CA 1
ATOM 795 C C . LEU A 1 95 ? 13.349 23.405 -28.318 1.00 60.84 95 LEU A C 1
ATOM 797 O O . LEU A 1 95 ? 13.776 22.270 -28.128 1.00 60.84 95 LEU A O 1
ATOM 801 N N . ALA A 1 96 ? 14.168 24.448 -28.485 1.00 70.88 96 ALA A N 1
ATOM 802 C CA . ALA A 1 96 ? 15.618 24.334 -28.374 1.00 70.88 96 ALA A CA 1
ATOM 803 C C . ALA A 1 96 ? 15.998 23.528 -27.115 1.00 70.88 96 ALA A C 1
ATOM 805 O O . ALA A 1 96 ? 15.601 23.880 -26.002 1.00 70.88 96 ALA A O 1
ATOM 806 N N . LYS A 1 97 ? 16.780 22.455 -27.302 1.00 67.81 97 LYS A N 1
ATOM 807 C CA . LYS A 1 97 ? 17.186 21.443 -26.299 1.00 67.81 97 LYS A CA 1
ATOM 808 C C . LYS A 1 97 ? 17.592 22.029 -24.931 1.00 67.81 97 LYS A C 1
ATOM 810 O O . LYS A 1 97 ? 17.405 21.384 -23.901 1.00 67.81 97 LYS A O 1
ATOM 815 N N . ASN A 1 98 ? 18.102 23.261 -24.922 1.00 70.50 98 ASN A N 1
ATOM 816 C CA . ASN A 1 98 ? 18.509 24.003 -23.730 1.00 70.50 98 ASN A CA 1
ATOM 817 C C . ASN A 1 98 ? 17.327 24.467 -22.854 1.00 70.50 98 ASN A C 1
ATOM 819 O O . ASN A 1 98 ? 17.420 24.381 -21.632 1.00 70.50 98 ASN A O 1
ATOM 823 N N . HIS A 1 99 ? 16.205 24.906 -23.436 1.00 75.19 99 HIS A N 1
ATOM 824 C CA . HIS A 1 99 ? 15.037 25.375 -22.674 1.00 75.19 99 HIS A CA 1
ATOM 825 C C . HIS A 1 99 ? 14.291 24.226 -21.987 1.00 75.19 99 HIS A C 1
ATOM 827 O O . HIS A 1 99 ? 13.811 24.380 -20.865 1.00 75.19 99 HIS A O 1
ATOM 833 N N . TYR A 1 100 ? 14.258 23.052 -22.621 1.00 71.88 100 TYR A N 1
ATOM 834 C CA . TYR A 1 100 ? 13.652 21.850 -22.052 1.00 71.88 100 TYR A CA 1
ATOM 835 C C . TYR A 1 100 ? 14.367 21.388 -20.772 1.00 71.88 100 TYR A C 1
ATOM 837 O O . TYR A 1 100 ? 13.730 21.187 -19.739 1.00 71.88 100 TYR A O 1
ATOM 845 N N . ASN A 1 101 ? 15.699 21.271 -20.815 1.00 74.19 101 ASN A N 1
ATOM 846 C CA . ASN A 1 101 ? 16.486 20.856 -19.649 1.00 74.19 101 ASN A CA 1
ATOM 847 C C . ASN A 1 101 ? 16.332 21.840 -18.479 1.00 74.19 101 ASN A C 1
ATOM 849 O O . ASN A 1 101 ? 16.277 21.421 -17.324 1.00 74.19 101 ASN A O 1
ATOM 853 N N . LEU A 1 102 ? 16.227 23.139 -18.779 1.00 77.75 102 LEU A N 1
ATOM 854 C CA . LEU A 1 102 ? 16.050 24.188 -17.778 1.00 77.75 102 LEU A CA 1
ATOM 855 C C . LEU A 1 102 ? 14.662 24.107 -17.120 1.00 77.75 102 LEU A C 1
ATOM 857 O O . LEU A 1 102 ? 14.572 24.166 -15.896 1.00 77.75 102 LEU A O 1
ATOM 861 N N . LEU A 1 103 ? 13.599 23.874 -17.902 1.00 79.06 103 LEU A N 1
ATOM 862 C CA . LEU A 1 103 ? 12.243 23.669 -17.380 1.00 79.06 103 LEU A CA 1
ATOM 863 C C . LEU A 1 103 ? 12.150 22.421 -16.490 1.00 79.06 103 LEU A C 1
ATOM 865 O O . LEU A 1 103 ? 11.622 22.496 -15.382 1.00 79.06 103 LEU A O 1
ATOM 869 N N . VAL A 1 104 ? 12.687 21.284 -16.944 1.00 74.31 104 VAL A N 1
ATOM 870 C CA . VAL A 1 104 ? 12.696 20.036 -16.159 1.00 74.31 104 VAL A CA 1
ATOM 871 C C . VAL A 1 104 ? 13.501 20.204 -14.871 1.00 74.31 104 VAL A C 1
ATOM 873 O O . VAL A 1 104 ? 13.057 19.764 -13.808 1.00 74.31 104 VAL A O 1
ATOM 876 N N . GLY A 1 105 ? 14.655 20.876 -14.941 1.00 74.81 105 GLY A N 1
ATOM 877 C CA . GLY A 1 105 ? 15.464 21.204 -13.769 1.00 74.81 105 GLY A CA 1
ATOM 878 C C . GLY A 1 105 ? 14.702 22.078 -12.772 1.00 74.81 105 GLY A C 1
ATOM 879 O O . GLY A 1 105 ? 14.657 21.758 -11.587 1.00 74.81 105 GLY A O 1
ATOM 880 N N . PHE A 1 106 ? 14.030 23.127 -13.251 1.00 80.62 106 PHE A N 1
ATOM 881 C CA . PHE A 1 106 ? 13.222 24.015 -12.417 1.00 80.62 106 PHE A CA 1
ATOM 882 C C . PHE A 1 106 ? 12.054 23.286 -11.737 1.00 80.62 106 PHE A C 1
ATOM 884 O O . PHE A 1 106 ? 11.888 23.393 -10.523 1.00 80.62 106 PHE A O 1
ATOM 891 N N . LEU A 1 107 ? 11.282 22.492 -12.488 1.00 77.00 107 LEU A N 1
ATOM 892 C CA . LEU A 1 107 ? 10.173 21.706 -11.936 1.00 77.00 107 LEU A CA 1
ATOM 893 C C . LEU A 1 107 ? 10.657 20.677 -10.908 1.00 77.00 107 LEU A C 1
ATOM 895 O O . LEU A 1 107 ? 10.031 20.518 -9.862 1.00 77.00 107 LEU A O 1
ATOM 899 N N . SER A 1 108 ? 11.797 20.030 -11.165 1.00 74.56 108 SER A N 1
ATOM 900 C CA . SER A 1 108 ? 12.410 19.098 -10.213 1.00 74.56 108 SER A CA 1
ATOM 901 C C . SER A 1 108 ? 12.813 19.813 -8.921 1.00 74.56 108 SER A C 1
ATOM 903 O O . SER A 1 108 ? 12.496 19.331 -7.838 1.00 74.56 108 SER A O 1
ATOM 905 N N . ILE A 1 109 ? 13.445 20.991 -9.011 1.00 83.88 109 ILE A N 1
ATOM 906 C CA . ILE A 1 109 ? 13.815 21.797 -7.836 1.00 83.88 109 ILE A CA 1
ATOM 907 C C . ILE A 1 109 ? 12.573 22.187 -7.027 1.00 83.88 109 ILE A C 1
ATOM 909 O O . ILE A 1 109 ? 12.591 22.067 -5.804 1.00 83.88 109 ILE A O 1
ATOM 913 N N . LEU A 1 110 ? 11.487 22.612 -7.682 1.00 82.44 110 LEU A N 1
ATOM 914 C CA . LEU A 1 110 ? 10.231 22.927 -6.995 1.00 82.44 110 LEU A CA 1
ATOM 915 C C . LEU A 1 110 ? 9.637 21.701 -6.295 1.00 82.44 110 LEU A C 1
ATOM 917 O O . LEU A 1 110 ? 9.221 21.796 -5.141 1.00 82.44 110 LEU A O 1
ATOM 921 N N . PHE A 1 111 ? 9.624 20.551 -6.967 1.00 76.75 111 PHE A N 1
ATOM 922 C CA . PHE A 1 111 ? 9.090 19.308 -6.420 1.00 76.75 111 PHE A CA 1
ATOM 923 C C . PHE A 1 111 ? 9.896 18.819 -5.208 1.00 76.75 111 PHE A C 1
ATOM 925 O O . PHE A 1 111 ? 9.335 18.611 -4.131 1.00 76.75 111 PHE A O 1
ATOM 932 N N . PHE A 1 112 ? 11.221 18.713 -5.337 1.00 77.19 112 PHE A N 1
ATOM 933 C CA . PHE A 1 112 ? 12.094 18.320 -4.227 1.00 77.19 112 PHE A CA 1
ATOM 934 C C . PHE A 1 112 ? 12.115 19.367 -3.108 1.00 77.19 112 PHE A C 1
ATOM 936 O O . PHE A 1 112 ? 12.160 19.004 -1.933 1.00 77.19 112 PHE A O 1
ATOM 943 N N . GLY A 1 113 ? 12.015 20.655 -3.446 1.00 87.00 113 GLY A N 1
ATOM 944 C CA . GLY A 1 113 ? 11.867 21.741 -2.480 1.00 87.00 113 GLY A CA 1
ATOM 945 C C . GLY A 1 113 ? 10.576 21.625 -1.669 1.00 87.00 113 GLY A C 1
ATOM 946 O O . GLY A 1 113 ? 10.606 21.790 -0.450 1.00 87.00 113 GLY A O 1
ATOM 947 N N . LEU A 1 114 ? 9.460 21.263 -2.309 1.00 85.00 114 LEU A N 1
ATOM 948 C CA . LEU A 1 114 ? 8.183 21.015 -1.639 1.00 85.00 114 LEU A CA 1
ATOM 949 C C . LEU A 1 114 ? 8.258 19.792 -0.715 1.00 85.00 114 LEU A C 1
ATOM 951 O O . LEU A 1 114 ? 7.845 19.886 0.440 1.00 85.00 114 LEU A O 1
ATOM 955 N N . ILE A 1 115 ? 8.827 18.675 -1.181 1.00 80.19 115 ILE A N 1
ATOM 956 C CA . ILE A 1 115 ? 9.037 17.474 -0.352 1.00 80.19 115 ILE A CA 1
ATOM 957 C C . ILE A 1 115 ? 9.918 17.807 0.857 1.00 80.19 115 ILE A C 1
ATOM 959 O O . ILE A 1 115 ? 9.563 17.476 1.989 1.00 80.19 115 ILE A O 1
ATOM 963 N N . GLY A 1 116 ? 11.034 18.508 0.641 1.00 84.69 116 GLY A N 1
ATOM 964 C CA . GLY A 1 116 ? 11.935 18.944 1.706 1.00 84.69 116 GLY A CA 1
ATOM 965 C C . GLY A 1 116 ? 11.248 19.878 2.703 1.00 84.69 116 GLY A C 1
ATOM 966 O O . GLY A 1 116 ? 11.394 19.704 3.912 1.00 84.69 116 GLY A O 1
ATOM 967 N N . TYR A 1 117 ? 10.437 20.822 2.221 1.00 90.69 117 TYR A N 1
ATOM 968 C CA . TYR A 1 117 ? 9.650 21.720 3.066 1.00 90.69 117 TYR A CA 1
ATOM 969 C C . TYR A 1 117 ? 8.622 20.961 3.912 1.00 90.69 117 TYR A C 1
ATOM 971 O O . TYR A 1 117 ? 8.544 21.186 5.120 1.00 90.69 117 TYR A O 1
ATOM 979 N N . ILE A 1 118 ? 7.875 20.025 3.314 1.00 86.56 118 ILE A N 1
ATOM 980 C CA . ILE A 1 118 ? 6.928 19.158 4.029 1.00 86.56 118 ILE A CA 1
ATOM 981 C C . ILE A 1 118 ? 7.671 18.322 5.078 1.00 86.56 118 ILE A C 1
ATOM 983 O O . ILE A 1 118 ? 7.244 18.270 6.232 1.00 86.56 118 ILE A O 1
ATOM 987 N N . GLY A 1 119 ? 8.816 17.735 4.723 1.00 82.75 119 GLY A N 1
ATOM 988 C CA . GLY A 1 119 ? 9.659 16.968 5.639 1.00 82.75 119 GLY A CA 1
ATOM 989 C C . GLY A 1 119 ? 10.145 17.801 6.828 1.00 82.75 119 GLY A C 1
ATOM 990 O O . GLY A 1 119 ? 9.984 17.392 7.979 1.00 82.75 119 GLY A O 1
ATOM 991 N N . LEU A 1 120 ? 10.658 19.010 6.580 1.00 88.81 120 LEU A N 1
ATOM 992 C CA . LEU A 1 120 ? 11.072 19.949 7.627 1.00 88.81 120 LEU A CA 1
ATOM 993 C C . LEU A 1 120 ? 9.893 20.408 8.490 1.00 88.81 120 LEU A C 1
ATOM 995 O O . LEU A 1 120 ? 10.029 20.520 9.709 1.00 88.81 120 LEU A O 1
ATOM 999 N N . PHE A 1 121 ? 8.728 20.647 7.890 1.00 89.38 121 PHE A N 1
ATOM 1000 C CA . PHE A 1 121 ? 7.513 21.030 8.602 1.00 89.38 121 PHE A CA 1
ATOM 1001 C C . PHE A 1 121 ? 7.018 19.913 9.531 1.00 89.38 121 PHE A C 1
ATOM 1003 O O . PHE A 1 121 ? 6.712 20.175 10.701 1.00 89.38 121 PHE A O 1
ATOM 1010 N N . ILE A 1 122 ? 7.002 18.666 9.050 1.00 85.12 122 ILE A N 1
ATOM 1011 C CA . ILE A 1 122 ? 6.695 17.478 9.854 1.00 85.12 122 ILE A CA 1
ATOM 1012 C C . ILE A 1 122 ? 7.735 17.325 10.967 1.00 85.12 122 ILE A C 1
ATOM 1014 O O . ILE A 1 122 ? 7.365 17.139 12.126 1.00 85.12 122 ILE A O 1
ATOM 1018 N N . PHE A 1 123 ? 9.026 17.476 10.657 1.00 85.81 123 PHE A N 1
ATOM 1019 C CA . PHE A 1 123 ? 10.116 17.339 11.624 1.00 85.81 123 PHE A CA 1
ATOM 1020 C C . PHE A 1 123 ? 10.072 18.400 12.732 1.00 85.81 123 PHE A C 1
ATOM 1022 O O . PHE A 1 123 ? 10.242 18.076 13.914 1.00 85.81 123 PHE A O 1
ATOM 1029 N N . LYS A 1 124 ? 9.799 19.662 12.376 1.00 89.06 124 LYS A N 1
ATOM 1030 C CA . LYS A 1 124 ? 9.636 20.782 13.316 1.00 89.06 124 LYS A CA 1
ATOM 1031 C C . LYS A 1 124 ? 8.477 20.534 14.277 1.00 89.06 124 LYS A C 1
ATOM 1033 O O . LYS A 1 124 ? 8.587 20.793 15.472 1.00 89.06 124 LYS A O 1
ATOM 1038 N N . ASN A 1 125 ? 7.387 19.970 13.770 1.00 90.62 125 ASN A N 1
ATOM 1039 C CA . ASN A 1 125 ? 6.179 19.685 14.537 1.00 90.62 125 ASN A CA 1
ATOM 1040 C C . ASN A 1 125 ? 6.094 18.219 14.999 1.00 90.62 125 ASN A C 1
ATOM 1042 O O . ASN A 1 125 ? 5.023 17.763 15.410 1.00 90.62 125 ASN A O 1
ATOM 1046 N N . ARG A 1 126 ? 7.213 17.475 14.972 1.00 89.25 126 ARG A N 1
ATOM 1047 C CA . ARG A 1 126 ? 7.211 16.012 15.135 1.00 89.25 126 ARG A CA 1
ATOM 1048 C C . ARG A 1 126 ? 6.538 15.557 16.416 1.00 89.25 126 ARG A C 1
ATOM 1050 O O . ARG A 1 126 ? 5.782 14.603 16.387 1.00 89.25 126 ARG A O 1
ATOM 1057 N N . ARG A 1 127 ? 6.746 16.255 17.538 1.00 88.50 127 ARG A N 1
ATOM 1058 C CA . ARG A 1 127 ? 6.128 15.874 18.819 1.00 88.50 127 ARG A CA 1
ATOM 1059 C C . ARG A 1 127 ? 4.605 15.943 18.745 1.00 88.50 127 ARG A C 1
ATOM 1061 O O . ARG A 1 127 ? 3.952 14.992 19.151 1.00 88.50 127 ARG A O 1
ATOM 1068 N N . LYS A 1 128 ? 4.054 17.020 18.175 1.00 90.50 128 LYS A N 1
ATOM 1069 C CA . LYS A 1 128 ? 2.606 17.205 18.009 1.00 90.50 128 LYS A CA 1
ATOM 1070 C C . LYS A 1 128 ? 2.019 16.147 17.075 1.00 90.50 128 LYS A C 1
ATOM 1072 O O . LYS A 1 128 ? 0.999 15.553 17.406 1.00 90.50 128 LYS A O 1
ATOM 1077 N N . TYR A 1 129 ? 2.676 15.880 15.945 1.00 87.31 129 TYR A N 1
ATOM 1078 C CA . TYR A 1 129 ? 2.211 14.874 14.989 1.00 87.31 129 TYR A CA 1
ATOM 1079 C C . TYR A 1 129 ? 2.346 13.449 15.517 1.00 87.31 129 TYR A C 1
ATOM 1081 O O . TYR A 1 129 ? 1.400 12.679 15.396 1.00 87.31 129 TYR A O 1
ATOM 1089 N N . ILE A 1 130 ? 3.462 13.105 16.162 1.00 85.25 130 ILE A N 1
ATOM 1090 C CA . ILE A 1 130 ? 3.674 11.788 16.772 1.00 85.25 130 ILE A CA 1
ATOM 1091 C C . ILE A 1 130 ? 2.659 11.567 17.891 1.00 85.25 130 ILE A C 1
ATOM 1093 O O . ILE A 1 130 ? 1.989 10.544 17.888 1.00 85.25 130 ILE A O 1
ATOM 1097 N N . GLN A 1 131 ? 2.479 12.524 18.806 1.00 88.75 131 GLN A N 1
ATOM 1098 C CA . GLN A 1 131 ? 1.487 12.400 19.880 1.00 88.75 131 GLN A CA 1
ATOM 1099 C C . GLN A 1 131 ? 0.060 12.329 19.330 1.00 88.75 131 GLN A C 1
ATOM 1101 O O . GLN A 1 131 ? -0.722 11.488 19.767 1.00 88.75 131 GLN A O 1
ATOM 1106 N N . GLY A 1 132 ? -0.276 13.164 18.342 1.00 88.00 132 GLY A N 1
ATOM 1107 C CA . GLY A 1 132 ? -1.572 13.126 17.666 1.00 88.00 132 GLY A CA 1
ATOM 1108 C C . GLY A 1 132 ? -1.831 11.775 16.998 1.00 88.00 132 GLY A C 1
ATOM 1109 O O . GLY A 1 132 ? -2.888 11.187 17.200 1.00 88.00 132 GLY A O 1
ATOM 1110 N N . THR A 1 133 ? -0.835 11.241 16.290 1.00 83.62 133 THR A N 1
ATOM 1111 C CA . THR A 1 133 ? -0.904 9.943 15.604 1.00 83.62 133 THR A CA 1
ATOM 1112 C C . THR A 1 133 ? -0.975 8.791 16.600 1.00 83.62 133 THR A C 1
ATOM 1114 O O . THR A 1 133 ? -1.799 7.900 16.442 1.00 83.62 133 THR A O 1
ATOM 1117 N N . GLN A 1 134 ? -0.190 8.822 17.678 1.00 86.19 134 GLN A N 1
ATOM 1118 C CA . GLN A 1 134 ? -0.257 7.831 18.753 1.00 86.19 134 GLN A CA 1
ATOM 1119 C C . GLN A 1 134 ? -1.626 7.834 19.435 1.00 86.19 134 GLN A C 1
ATOM 1121 O O . GLN A 1 134 ? -2.204 6.771 19.647 1.00 86.19 134 GLN A O 1
ATOM 1126 N N . ASN A 1 135 ? -2.172 9.008 19.758 1.00 87.69 135 ASN A N 1
ATOM 1127 C CA . ASN A 1 135 ? -3.509 9.125 20.339 1.00 87.69 135 ASN A CA 1
ATOM 1128 C C . ASN A 1 135 ? -4.584 8.646 19.355 1.00 87.69 135 ASN A C 1
ATOM 1130 O O . ASN A 1 135 ? -5.517 7.942 19.746 1.00 87.69 135 ASN A O 1
ATOM 1134 N N . PHE A 1 136 ? -4.431 8.966 18.072 1.00 85.81 136 PHE A N 1
ATOM 1135 C CA . PHE A 1 136 ? -5.323 8.503 17.019 1.00 85.81 136 PHE A CA 1
ATOM 1136 C C . PHE A 1 136 ? -5.285 6.977 16.861 1.00 85.81 136 PHE A C 1
ATOM 1138 O O . PHE A 1 136 ? -6.333 6.343 16.890 1.00 85.81 136 PHE A O 1
ATOM 1145 N N . ILE A 1 137 ? -4.100 6.368 16.804 1.00 86.62 137 ILE A N 1
ATOM 1146 C CA . ILE A 1 137 ? -3.918 4.911 16.738 1.00 86.62 137 ILE A CA 1
ATOM 1147 C C . ILE A 1 137 ? -4.489 4.231 17.985 1.00 86.62 137 ILE A C 1
ATOM 1149 O O . ILE A 1 137 ? -5.209 3.245 17.872 1.00 86.62 137 ILE A O 1
ATOM 1153 N N . LYS A 1 138 ? -4.235 4.775 19.182 1.00 85.12 138 LYS A N 1
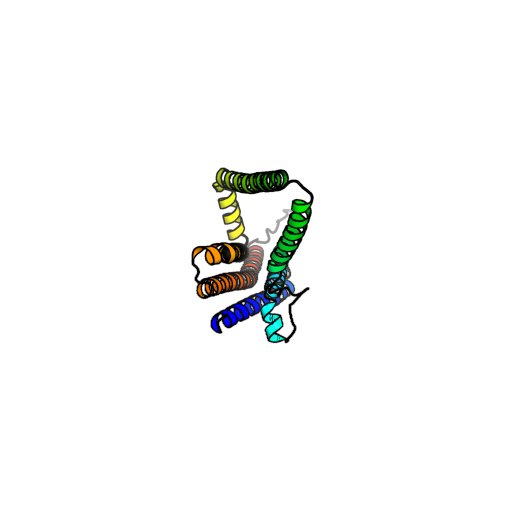ATOM 1154 C CA . LYS A 1 138 ? -4.800 4.238 20.432 1.00 85.12 138 LYS A CA 1
ATOM 1155 C C . LYS A 1 138 ? -6.329 4.262 20.427 1.00 85.12 138 LYS A C 1
ATOM 1157 O O . LYS A 1 138 ? -6.961 3.338 20.931 1.00 85.12 138 LYS A O 1
ATOM 1162 N N . THR A 1 139 ? -6.927 5.312 19.864 1.00 84.31 139 THR A N 1
ATOM 1163 C CA . THR A 1 139 ? -8.388 5.460 19.783 1.00 84.31 139 THR A CA 1
ATOM 1164 C C . THR A 1 139 ? -9.006 4.694 18.613 1.00 84.31 139 THR A C 1
ATOM 1166 O O . THR A 1 139 ? -10.164 4.287 18.709 1.00 84.31 139 THR A O 1
ATOM 1169 N N . HIS A 1 140 ? -8.238 4.435 17.552 1.00 86.50 140 HIS A N 1
ATOM 1170 C CA . HIS A 1 140 ? -8.662 3.726 16.348 1.00 86.50 140 HIS A CA 1
ATOM 1171 C C . HIS A 1 140 ? -7.610 2.683 15.912 1.00 86.50 140 HIS A C 1
ATOM 1173 O O . HIS A 1 140 ? -6.987 2.839 14.859 1.00 86.50 140 HIS A O 1
ATOM 1179 N N . PRO A 1 141 ? -7.444 1.577 16.663 1.00 86.50 141 PRO A N 1
ATOM 1180 C CA . PRO A 1 141 ? -6.401 0.577 16.410 1.00 86.50 141 PRO A CA 1
ATOM 1181 C C . PRO A 1 141 ? -6.307 0.038 14.971 1.00 86.50 141 PRO A C 1
ATOM 1183 O O . PRO A 1 141 ? -5.184 -0.145 14.506 1.00 86.50 141 PRO A O 1
ATOM 1186 N N . PRO A 1 142 ? -7.415 -0.163 14.217 1.00 88.06 142 PRO A N 1
ATOM 1187 C CA . PRO A 1 142 ? -7.335 -0.635 12.831 1.00 88.06 142 PRO A CA 1
ATOM 1188 C C . PRO A 1 142 ? -6.454 0.222 11.917 1.00 88.06 142 PRO A C 1
ATOM 1190 O O . PRO A 1 142 ? -5.846 -0.299 10.990 1.00 88.06 142 PRO A O 1
ATOM 1193 N N . TYR A 1 143 ? -6.342 1.525 12.186 1.00 86.75 143 TYR A N 1
ATOM 1194 C CA . TYR A 1 143 ? -5.552 2.429 11.350 1.00 86.75 143 TYR A CA 1
ATOM 1195 C C . TYR A 1 143 ? -4.056 2.216 11.464 1.00 86.75 143 TYR A C 1
ATOM 1197 O O . TYR A 1 143 ? -3.339 2.606 10.552 1.00 86.75 143 TYR A O 1
ATOM 1205 N N . PHE A 1 144 ? -3.576 1.618 12.554 1.00 89.00 144 PHE A N 1
ATOM 1206 C CA . PHE A 1 144 ? -2.169 1.249 12.642 1.00 89.00 144 PHE A CA 1
ATOM 1207 C C . PHE A 1 144 ? -1.782 0.342 11.473 1.00 89.00 144 PHE A C 1
ATOM 1209 O O . PHE A 1 144 ? -0.816 0.620 10.774 1.00 89.00 144 PHE A O 1
ATOM 1216 N N . PHE A 1 145 ? -2.597 -0.682 11.222 1.00 90.31 145 PHE A N 1
ATOM 1217 C CA . PHE A 1 145 ? -2.390 -1.624 10.132 1.00 90.31 145 PHE A CA 1
ATOM 1218 C C . PHE A 1 145 ? -2.571 -0.969 8.757 1.00 90.31 145 PHE A C 1
ATOM 1220 O O . PHE A 1 145 ? -1.787 -1.210 7.854 1.00 90.31 145 PHE A O 1
ATOM 1227 N N . VAL A 1 146 ? -3.531 -0.052 8.602 1.00 87.25 146 VAL A N 1
ATOM 1228 C CA . VAL A 1 146 ? -3.667 0.715 7.347 1.00 87.25 146 VAL A CA 1
ATOM 1229 C C . VAL A 1 146 ? -2.419 1.549 7.066 1.00 87.25 146 VAL A C 1
ATOM 1231 O O . VAL A 1 146 ? -1.886 1.511 5.965 1.00 87.25 146 VAL A O 1
ATOM 1234 N N . LEU A 1 147 ? -1.932 2.294 8.061 1.00 88.12 147 LEU A N 1
ATOM 1235 C CA . LEU A 1 147 ? -0.729 3.115 7.916 1.00 88.12 147 LEU A CA 1
ATOM 1236 C C . LEU A 1 147 ? 0.512 2.256 7.659 1.00 88.12 147 LEU A C 1
ATOM 1238 O O . LEU A 1 147 ? 1.374 2.660 6.886 1.00 88.12 147 LEU A O 1
ATOM 1242 N N . TRP A 1 148 ? 0.587 1.081 8.283 1.00 89.88 148 TRP A N 1
ATOM 1243 C CA . TRP A 1 148 ? 1.652 0.116 8.044 1.00 89.88 148 TRP A CA 1
ATOM 1244 C C . TRP A 1 148 ? 1.612 -0.431 6.616 1.00 89.88 148 TRP A C 1
ATOM 1246 O O . TRP A 1 148 ? 2.622 -0.367 5.925 1.00 89.88 148 TRP A O 1
ATOM 1256 N N . GLY A 1 149 ? 0.448 -0.891 6.148 1.00 88.50 149 GLY A N 1
ATOM 1257 C CA . GLY A 1 149 ? 0.260 -1.370 4.778 1.00 88.50 149 GLY A CA 1
ATOM 1258 C C . GLY A 1 149 ? 0.585 -0.301 3.735 1.00 88.50 149 GLY A C 1
ATOM 1259 O O . GLY A 1 149 ? 1.331 -0.572 2.803 1.00 88.50 149 GLY A O 1
ATOM 1260 N N . LEU A 1 150 ? 0.129 0.940 3.938 1.00 88.62 150 LEU A N 1
ATOM 1261 C CA . LEU A 1 150 ? 0.494 2.069 3.072 1.00 88.62 150 LEU A CA 1
ATOM 1262 C C . LEU A 1 150 ? 2.001 2.350 3.088 1.00 88.62 150 LEU A C 1
ATOM 1264 O O . LEU A 1 150 ? 2.585 2.626 2.046 1.00 88.62 150 LEU A O 1
ATOM 1268 N N . GLY A 1 151 ? 2.634 2.283 4.262 1.00 87.88 151 GLY A N 1
ATOM 1269 C CA . GLY A 1 151 ? 4.080 2.441 4.388 1.00 87.88 151 GLY A CA 1
ATOM 1270 C C . GLY A 1 151 ? 4.844 1.375 3.606 1.00 87.88 151 GLY A C 1
ATOM 1271 O O . GLY A 1 151 ? 5.783 1.714 2.893 1.00 87.88 151 GLY A O 1
ATOM 1272 N N . LEU A 1 152 ? 4.415 0.114 3.696 1.00 88.88 152 LEU A N 1
ATOM 1273 C CA . LEU A 1 152 ? 5.002 -0.989 2.938 1.00 88.88 152 LEU A CA 1
ATOM 1274 C C . LEU A 1 152 ? 4.782 -0.840 1.430 1.00 88.88 152 LEU A C 1
ATOM 1276 O O . LEU A 1 152 ? 5.744 -0.978 0.689 1.00 88.88 152 LEU A O 1
ATOM 1280 N N . GLY A 1 153 ? 3.580 -0.472 0.978 1.00 86.38 153 GLY A N 1
ATOM 1281 C CA . GLY A 1 153 ? 3.321 -0.228 -0.446 1.00 86.38 153 GLY A CA 1
ATOM 1282 C C . GLY A 1 153 ? 4.189 0.898 -1.018 1.00 86.38 153 GLY A C 1
ATOM 1283 O O . GLY A 1 153 ? 4.745 0.769 -2.101 1.00 86.38 153 GLY A O 1
ATOM 1284 N N . ILE A 1 154 ? 4.405 1.977 -0.253 1.00 85.50 154 ILE A N 1
ATOM 1285 C CA . ILE A 1 154 ? 5.352 3.033 -0.646 1.00 85.50 154 ILE A CA 1
ATOM 1286 C C . ILE A 1 154 ? 6.773 2.471 -0.764 1.00 85.50 154 ILE A C 1
ATOM 1288 O O . ILE A 1 154 ? 7.475 2.796 -1.716 1.00 85.50 154 ILE A O 1
ATOM 1292 N N . VAL A 1 155 ? 7.207 1.648 0.196 1.00 85.31 155 VAL A N 1
ATOM 1293 C CA . VAL A 1 155 ? 8.526 1.001 0.140 1.00 85.31 155 VAL A CA 1
ATOM 1294 C C . VAL A 1 155 ? 8.636 0.090 -1.085 1.00 85.31 155 VAL A C 1
ATOM 1296 O O . VAL A 1 155 ? 9.675 0.152 -1.732 1.00 85.31 155 VAL A O 1
ATOM 1299 N N . SER A 1 156 ? 7.589 -0.666 -1.431 1.00 85.88 156 SER A N 1
ATOM 1300 C CA . SER A 1 156 ? 7.547 -1.525 -2.626 1.00 85.88 156 SER A CA 1
ATOM 1301 C C . SER A 1 156 ? 7.854 -0.735 -3.901 1.00 85.88 156 SER A C 1
ATOM 1303 O O . SER A 1 156 ? 8.853 -0.992 -4.567 1.00 85.88 156 SER A O 1
ATOM 1305 N N . ILE A 1 157 ? 7.121 0.365 -4.121 1.00 81.31 157 ILE A N 1
ATOM 1306 C CA . ILE A 1 157 ? 7.307 1.261 -5.277 1.00 81.31 157 ILE A CA 1
ATOM 1307 C C . ILE A 1 157 ? 8.746 1.803 -5.361 1.00 81.31 157 ILE A C 1
ATOM 1309 O O . ILE A 1 157 ? 9.303 1.985 -6.444 1.00 81.31 157 ILE A O 1
ATOM 1313 N N . PHE A 1 158 ? 9.367 2.111 -4.217 1.00 80.00 158 PHE A N 1
ATOM 1314 C CA . PHE A 1 158 ? 10.760 2.561 -4.202 1.00 80.00 158 PHE A CA 1
ATOM 1315 C C . PHE A 1 158 ? 11.753 1.425 -4.451 1.00 80.00 158 PHE A C 1
ATOM 1317 O O . PHE A 1 158 ? 12.818 1.689 -5.008 1.00 80.00 158 PHE A O 1
ATOM 1324 N N . PHE A 1 159 ? 11.445 0.202 -4.019 1.00 79.38 159 PHE A N 1
ATOM 1325 C CA . PHE A 1 159 ? 12.287 -0.966 -4.251 1.00 79.38 159 PHE A CA 1
ATOM 1326 C C . PHE A 1 159 ? 12.369 -1.295 -5.738 1.00 79.38 159 PHE A C 1
ATOM 1328 O O . PHE A 1 159 ? 13.487 -1.461 -6.223 1.00 79.38 159 PHE A O 1
ATOM 1335 N N . ASP A 1 160 ? 11.249 -1.259 -6.458 1.00 73.69 160 ASP A N 1
ATOM 1336 C CA . ASP A 1 160 ? 11.216 -1.451 -7.911 1.00 73.69 160 ASP A CA 1
ATOM 1337 C C . ASP A 1 160 ? 12.170 -0.471 -8.626 1.00 73.69 160 ASP A C 1
ATOM 1339 O O . ASP A 1 160 ? 13.172 -0.850 -9.238 1.00 73.69 160 ASP A O 1
ATOM 1343 N N . GLU A 1 161 ? 11.985 0.843 -8.439 1.00 70.44 161 GLU A N 1
ATOM 1344 C CA . GLU A 1 161 ? 12.805 1.821 -9.167 1.00 70.44 161 GLU A CA 1
ATOM 1345 C C . GLU A 1 161 ? 14.282 1.877 -8.729 1.00 70.44 161 GLU A C 1
ATOM 1347 O O . GLU A 1 161 ? 15.143 2.256 -9.543 1.00 70.44 161 GLU A O 1
ATOM 1352 N N . LEU A 1 162 ? 14.576 1.609 -7.450 1.00 72.31 162 LEU A N 1
ATOM 1353 C CA . LEU A 1 162 ? 15.909 1.772 -6.863 1.00 72.31 162 LEU A CA 1
ATOM 1354 C C . LEU A 1 162 ? 16.748 0.500 -6.995 1.00 72.31 162 LEU A C 1
ATOM 1356 O O . LEU A 1 162 ? 17.905 0.577 -7.412 1.00 72.31 162 LEU A O 1
ATOM 1360 N N . LEU A 1 163 ? 16.187 -0.657 -6.638 1.00 69.75 163 LEU A N 1
ATOM 1361 C CA . LEU A 1 163 ? 16.926 -1.913 -6.554 1.00 69.75 163 LEU A CA 1
ATOM 1362 C C . LEU A 1 163 ? 17.266 -2.443 -7.950 1.00 69.75 163 LEU A C 1
ATOM 1364 O O . LEU A 1 163 ? 18.415 -2.831 -8.185 1.00 69.75 163 LEU A O 1
ATOM 1368 N N . LEU A 1 164 ? 16.318 -2.340 -8.893 1.00 66.44 164 LEU A N 1
ATOM 1369 C CA . LEU A 1 164 ? 16.514 -2.739 -10.289 1.00 66.44 164 LEU A CA 1
ATOM 1370 C C . LEU A 1 164 ? 17.677 -2.008 -10.965 1.00 66.44 164 LEU A C 1
ATOM 1372 O O . LEU A 1 164 ? 18.342 -2.567 -11.832 1.00 66.44 164 LEU A O 1
ATOM 1376 N N . LYS A 1 165 ? 17.950 -0.759 -10.571 1.00 71.00 165 LYS A N 1
ATOM 1377 C CA . LYS A 1 165 ? 19.035 0.041 -11.160 1.00 71.00 165 LYS A CA 1
ATOM 1378 C C . LYS A 1 165 ? 20.388 -0.158 -10.487 1.00 71.00 165 LYS A C 1
ATOM 1380 O O . LYS A 1 165 ? 21.401 0.180 -11.092 1.00 71.00 165 LYS A O 1
ATOM 1385 N N . LEU A 1 166 ? 20.414 -0.618 -9.237 1.00 73.94 166 LEU A N 1
ATOM 1386 C CA . LEU A 1 166 ? 21.626 -0.623 -8.414 1.00 73.94 166 LEU A CA 1
ATOM 1387 C C . LEU A 1 166 ? 22.307 -1.984 -8.323 1.00 73.94 166 LEU A C 1
ATOM 1389 O O . LEU A 1 166 ? 23.530 -2.017 -8.213 1.00 73.94 166 LEU A O 1
ATOM 1393 N N . LEU A 1 167 ? 21.546 -3.081 -8.314 1.00 73.19 167 LEU A N 1
ATOM 1394 C CA . LEU A 1 167 ? 22.083 -4.388 -7.924 1.00 73.19 167 LEU A CA 1
ATOM 1395 C C . LEU A 1 167 ? 22.202 -5.408 -9.062 1.00 73.19 167 LEU A C 1
ATOM 1397 O O . LEU A 1 167 ? 22.791 -6.457 -8.836 1.00 73.19 167 LEU A O 1
ATOM 1401 N N . ASP A 1 168 ? 21.697 -5.112 -10.265 1.00 76.19 168 ASP A N 1
ATOM 1402 C CA . ASP A 1 168 ? 21.703 -6.013 -11.442 1.00 76.19 168 ASP A CA 1
ATOM 1403 C C . ASP A 1 168 ? 21.126 -7.425 -11.160 1.00 76.19 168 ASP A C 1
ATOM 1405 O O . ASP A 1 168 ? 21.289 -8.367 -11.931 1.00 76.19 168 ASP A O 1
ATOM 1409 N N . THR A 1 169 ? 20.419 -7.585 -10.035 1.00 80.06 169 THR A N 1
ATOM 1410 C CA . THR A 1 169 ? 19.794 -8.826 -9.566 1.00 80.06 169 THR A CA 1
ATOM 1411 C C . THR A 1 169 ? 18.279 -8.730 -9.701 1.00 80.06 169 THR A C 1
ATOM 1413 O O . THR A 1 169 ? 17.544 -8.631 -8.718 1.00 80.06 169 THR A O 1
ATOM 1416 N N . TRP A 1 170 ? 17.816 -8.759 -10.952 1.00 78.69 170 TRP A N 1
ATOM 1417 C CA . TRP A 1 170 ? 16.407 -8.568 -11.314 1.00 78.69 170 TRP A CA 1
ATOM 1418 C C . TRP A 1 170 ? 15.461 -9.540 -10.582 1.00 78.69 170 TRP A C 1
ATOM 1420 O O . TRP A 1 170 ? 14.442 -9.124 -10.041 1.00 78.69 170 TRP A O 1
ATOM 1430 N N . GLU A 1 171 ? 15.841 -10.819 -10.478 1.00 84.12 171 GLU A N 1
ATOM 1431 C CA . GLU A 1 171 ? 15.004 -11.862 -9.860 1.00 84.12 171 GLU A CA 1
ATOM 1432 C C . GLU A 1 171 ? 14.826 -11.673 -8.347 1.00 84.12 171 GLU A C 1
ATOM 1434 O O . GLU A 1 171 ? 13.714 -11.753 -7.836 1.00 84.12 171 GLU A O 1
ATOM 1439 N N . PHE A 1 172 ? 15.906 -11.376 -7.617 1.00 83.50 172 PHE A N 1
ATOM 1440 C CA . PHE A 1 172 ? 15.827 -11.182 -6.166 1.00 83.50 172 PHE A CA 1
ATOM 1441 C C . PHE A 1 172 ? 15.091 -9.889 -5.794 1.00 83.50 172 PHE A C 1
ATOM 1443 O O . PHE A 1 172 ? 14.403 -9.845 -4.775 1.00 83.50 172 PHE A O 1
ATOM 1450 N N . GLY A 1 173 ? 15.238 -8.840 -6.610 1.00 84.06 173 GLY A N 1
ATOM 1451 C CA . GLY A 1 173 ? 14.518 -7.585 -6.415 1.00 84.06 173 GLY A CA 1
ATOM 1452 C C . GLY A 1 173 ? 13.014 -7.752 -6.558 1.00 84.06 173 GLY A C 1
ATOM 1453 O O . GLY A 1 173 ? 12.291 -7.389 -5.634 1.00 84.06 173 GLY A O 1
ATOM 1454 N N . SER A 1 174 ? 12.584 -8.387 -7.651 1.00 83.00 174 SER A N 1
ATOM 1455 C CA . SER A 1 174 ? 11.174 -8.696 -7.901 1.00 83.00 174 SER A CA 1
ATOM 1456 C C . SER A 1 174 ? 10.582 -9.565 -6.784 1.00 83.00 174 SER A C 1
ATOM 1458 O O . SER A 1 174 ? 9.544 -9.225 -6.233 1.00 83.00 174 SER A O 1
ATOM 1460 N N . PHE A 1 175 ? 11.284 -10.610 -6.334 1.00 87.06 175 PHE A N 1
ATOM 1461 C CA . PHE A 1 175 ? 10.819 -11.419 -5.200 1.00 87.06 175 PHE A CA 1
ATOM 1462 C C . PHE A 1 175 ? 10.627 -10.603 -3.904 1.00 87.06 175 PHE A C 1
ATOM 1464 O O . PHE A 1 175 ? 9.666 -10.812 -3.160 1.00 87.06 175 PHE A O 1
ATOM 1471 N N . LEU A 1 176 ? 11.557 -9.694 -3.585 1.00 87.62 176 LEU A N 1
ATOM 1472 C CA . LEU A 1 176 ? 11.461 -8.867 -2.378 1.00 87.62 176 LEU A CA 1
ATOM 1473 C C . LEU A 1 176 ? 10.318 -7.854 -2.447 1.00 87.62 176 LEU A C 1
ATOM 1475 O O . LEU A 1 176 ? 9.682 -7.608 -1.424 1.00 87.62 176 LEU A O 1
ATOM 1479 N N . GLU A 1 177 ? 10.092 -7.268 -3.616 1.00 87.00 177 GLU A N 1
ATOM 1480 C CA . GLU A 1 177 ? 8.970 -6.375 -3.896 1.00 87.00 177 GLU A CA 1
ATOM 1481 C C . GLU A 1 177 ? 7.641 -7.086 -3.621 1.00 87.00 177 GLU A C 1
ATOM 1483 O O . GLU A 1 177 ? 6.918 -6.707 -2.698 1.00 87.00 177 GLU A O 1
ATOM 1488 N N . GLU A 1 178 ? 7.422 -8.227 -4.275 1.00 88.31 178 GLU A N 1
ATOM 1489 C CA . GLU A 1 178 ? 6.253 -9.096 -4.091 1.00 88.31 178 GLU A CA 1
ATOM 1490 C C . GLU A 1 178 ? 6.038 -9.470 -2.614 1.00 88.31 178 GLU A C 1
ATOM 1492 O O . GLU A 1 178 ? 4.930 -9.426 -2.066 1.00 88.31 178 GLU A O 1
ATOM 1497 N N . LEU A 1 179 ? 7.122 -9.795 -1.901 1.00 90.94 179 LEU A N 1
ATOM 1498 C CA . LEU A 1 179 ? 7.066 -10.114 -0.476 1.00 90.94 179 LEU A CA 1
ATOM 1499 C C . LEU A 1 179 ? 6.633 -8.908 0.377 1.00 90.94 179 LEU A C 1
ATOM 1501 O O . LEU A 1 179 ? 5.919 -9.075 1.376 1.00 90.94 179 LEU A O 1
ATOM 1505 N N . ILE A 1 180 ? 7.071 -7.696 0.034 1.00 91.00 180 ILE A N 1
ATOM 1506 C CA . ILE A 1 180 ? 6.676 -6.458 0.719 1.00 91.00 180 ILE A CA 1
ATOM 1507 C C . ILE A 1 180 ? 5.191 -6.168 0.466 1.00 91.00 180 ILE A C 1
ATOM 1509 O O . ILE A 1 180 ? 4.474 -5.823 1.413 1.00 91.00 180 ILE A O 1
ATOM 1513 N N . GLU A 1 181 ? 4.708 -6.376 -0.755 1.00 89.56 181 GLU A N 1
ATOM 1514 C CA . GLU A 1 181 ? 3.305 -6.183 -1.138 1.00 89.56 181 GLU A CA 1
ATOM 1515 C C . GLU A 1 181 ? 2.379 -7.177 -0.452 1.00 89.56 181 GLU A C 1
ATOM 1517 O O . GLU A 1 181 ? 1.372 -6.780 0.145 1.00 89.56 181 GLU A O 1
ATOM 1522 N N . MET A 1 182 ? 2.776 -8.448 -0.381 1.00 93.25 182 MET A N 1
ATOM 1523 C CA . MET A 1 182 ? 2.052 -9.457 0.387 1.00 93.25 182 MET A CA 1
ATOM 1524 C C . MET A 1 182 ? 1.927 -9.057 1.865 1.00 93.25 182 MET A C 1
ATOM 1526 O O . MET A 1 182 ? 0.865 -9.206 2.479 1.00 93.25 182 MET A O 1
ATOM 1530 N N . ASN A 1 183 ? 2.990 -8.503 2.460 1.00 93.44 183 ASN A N 1
ATOM 1531 C CA . ASN A 1 183 ? 2.942 -7.993 3.833 1.00 93.44 183 ASN A CA 1
ATOM 1532 C C . ASN A 1 183 ? 2.033 -6.761 3.971 1.00 93.44 183 ASN A C 1
ATOM 1534 O O . ASN A 1 183 ? 1.366 -6.604 5.004 1.00 93.44 183 ASN A O 1
ATOM 1538 N N . ALA A 1 184 ? 1.963 -5.901 2.951 1.00 91.75 184 ALA A N 1
ATOM 1539 C CA . ALA A 1 184 ? 1.003 -4.805 2.911 1.00 91.75 184 ALA A CA 1
ATOM 1540 C C . ALA A 1 184 ? -0.436 -5.347 2.901 1.00 91.75 184 ALA A C 1
ATOM 1542 O O . ALA A 1 184 ? -1.243 -4.945 3.749 1.00 91.75 184 ALA A O 1
ATOM 1543 N N . ALA A 1 185 ? -0.728 -6.334 2.048 1.00 92.50 185 ALA A N 1
ATOM 1544 C CA . ALA A 1 185 ? -2.028 -6.997 1.956 1.00 92.50 185 ALA A CA 1
ATOM 1545 C C . ALA A 1 185 ? -2.445 -7.673 3.271 1.00 92.50 185 ALA A C 1
ATOM 1547 O O . ALA A 1 185 ? -3.568 -7.479 3.752 1.00 92.50 185 ALA A O 1
ATOM 1548 N N . LEU A 1 186 ? -1.523 -8.385 3.926 1.00 93.44 186 LEU A N 1
ATOM 1549 C CA . LEU A 1 186 ? -1.744 -8.950 5.261 1.00 93.44 186 LEU A CA 1
ATOM 1550 C C . LEU A 1 186 ? -2.082 -7.867 6.291 1.00 93.44 186 LEU A C 1
ATOM 1552 O O . LEU A 1 186 ? -2.948 -8.070 7.147 1.00 93.44 186 LEU A O 1
ATOM 1556 N N . SER A 1 187 ? -1.447 -6.696 6.206 1.00 93.62 187 SER A N 1
ATOM 1557 C CA . SER A 1 187 ? -1.772 -5.569 7.079 1.00 93.62 187 SER A CA 1
ATOM 1558 C C . SER A 1 187 ? -3.211 -5.092 6.877 1.00 93.62 187 SER A C 1
ATOM 1560 O O . SER A 1 187 ? -3.951 -4.944 7.851 1.00 93.62 187 SER A O 1
ATOM 1562 N N . PHE A 1 188 ? -3.671 -4.943 5.633 1.00 91.12 188 PHE A N 1
ATOM 1563 C CA . PHE A 1 188 ? -5.072 -4.610 5.348 1.00 91.12 188 PHE A CA 1
ATOM 1564 C C . PHE A 1 188 ? -6.042 -5.660 5.902 1.00 91.12 188 PHE A C 1
ATOM 1566 O O . PHE A 1 188 ? -7.048 -5.304 6.525 1.00 91.12 188 PHE A O 1
ATOM 1573 N N . MET A 1 189 ? -5.703 -6.942 5.788 1.00 93.12 189 MET A N 1
ATOM 1574 C CA . MET A 1 189 ? -6.497 -8.023 6.368 1.00 93.12 189 MET A CA 1
ATOM 1575 C C . MET A 1 189 ? -6.591 -7.904 7.898 1.00 93.12 189 MET A C 1
ATOM 1577 O O . MET A 1 189 ? -7.685 -7.961 8.472 1.00 93.12 189 MET A O 1
ATOM 1581 N N . PHE A 1 190 ? -5.470 -7.654 8.581 1.00 92.88 190 PHE A N 1
ATOM 1582 C CA . PHE A 1 190 ? -5.468 -7.405 10.025 1.00 92.88 190 PHE A CA 1
ATOM 1583 C C . PHE A 1 190 ? -6.251 -6.146 10.406 1.00 92.88 190 PHE A C 1
ATOM 1585 O O . PHE A 1 190 ? -6.964 -6.163 11.413 1.00 92.88 190 PHE A O 1
ATOM 1592 N N . ALA A 1 191 ? -6.189 -5.082 9.600 1.00 91.81 191 ALA A N 1
ATOM 1593 C CA . ALA A 1 191 ? -6.984 -3.874 9.799 1.00 91.81 191 ALA A CA 1
ATOM 1594 C C . ALA A 1 191 ? -8.486 -4.204 9.808 1.00 91.81 191 ALA A C 1
ATOM 1596 O O . ALA A 1 191 ? -9.210 -3.800 10.723 1.00 91.81 191 ALA A O 1
ATOM 1597 N N . VAL A 1 192 ? -8.942 -5.004 8.841 1.00 91.81 192 VAL A N 1
ATOM 1598 C CA . VAL A 1 192 ? -10.337 -5.445 8.724 1.00 91.81 192 VAL A CA 1
ATOM 1599 C C . VAL A 1 192 ? -10.774 -6.255 9.948 1.00 91.81 192 VAL A C 1
ATOM 1601 O O . VAL A 1 192 ? -11.814 -5.966 10.547 1.00 91.81 192 VAL A O 1
ATOM 1604 N N . PHE A 1 193 ? -9.970 -7.218 10.403 1.00 91.00 193 PHE A N 1
ATOM 1605 C CA . PHE A 1 193 ? -10.292 -7.990 11.610 1.00 91.00 193 PHE A CA 1
ATOM 1606 C C . PHE A 1 193 ? -10.242 -7.154 12.897 1.00 91.00 193 PHE A C 1
ATOM 1608 O O . PHE A 1 193 ? -11.068 -7.341 13.801 1.00 91.00 193 PHE A O 1
ATOM 1615 N N . ALA A 1 194 ? -9.328 -6.187 12.978 1.00 89.75 194 ALA A N 1
ATOM 1616 C CA . ALA A 1 194 ? -9.223 -5.278 14.112 1.00 89.75 194 ALA A CA 1
ATOM 1617 C C . ALA A 1 194 ? -10.482 -4.410 14.274 1.00 89.75 194 ALA A C 1
ATOM 1619 O O . ALA A 1 194 ? -10.847 -4.089 15.411 1.00 89.75 194 ALA A O 1
ATOM 1620 N N . ILE A 1 195 ? -11.191 -4.081 13.181 1.00 88.06 195 ILE A N 1
ATOM 1621 C CA . ILE A 1 195 ? -12.479 -3.365 13.243 1.00 88.06 195 ILE A CA 1
ATOM 1622 C C . ILE A 1 195 ? -13.472 -4.155 14.097 1.00 88.06 195 ILE A C 1
ATOM 1624 O O . ILE A 1 195 ? -14.038 -3.607 15.044 1.00 88.06 195 ILE A O 1
ATOM 1628 N N . LYS A 1 196 ? -13.641 -5.457 13.834 1.00 87.06 196 LYS A N 1
ATOM 1629 C CA . LYS A 1 196 ? -14.571 -6.312 14.590 1.00 87.06 196 LYS A CA 1
ATOM 1630 C C . LYS A 1 196 ? -14.260 -6.306 16.090 1.00 87.06 196 LYS A C 1
ATOM 1632 O O . LYS A 1 196 ? -15.166 -6.135 16.908 1.00 87.06 196 LYS A O 1
ATOM 1637 N N . SER A 1 197 ? -12.985 -6.472 16.449 1.00 86.12 197 SER A N 1
ATOM 1638 C CA . SER A 1 197 ? -12.535 -6.486 17.848 1.00 86.12 197 SER A CA 1
ATOM 1639 C C . SER A 1 197 ? -12.808 -5.149 18.547 1.00 86.12 197 SER A C 1
ATOM 1641 O O . SER A 1 197 ? -13.441 -5.104 19.606 1.00 86.12 197 SER A O 1
ATOM 1643 N N . HIS A 1 198 ? -12.422 -4.040 17.911 1.00 85.81 198 HIS A N 1
ATOM 1644 C CA . HIS A 1 198 ? -12.626 -2.696 18.447 1.00 85.81 198 HIS A CA 1
ATOM 1645 C C . HIS A 1 198 ? -14.113 -2.378 18.670 1.00 85.81 198 HIS A C 1
ATOM 1647 O O . HIS A 1 198 ? -14.500 -1.827 19.705 1.00 85.81 198 HIS A O 1
ATOM 1653 N N . MET A 1 199 ? -14.962 -2.785 17.729 1.00 84.06 199 MET A N 1
ATOM 1654 C CA . MET A 1 199 ? -16.403 -2.575 17.802 1.00 84.06 199 MET A CA 1
ATOM 1655 C C . MET A 1 199 ? -17.066 -3.401 18.908 1.00 84.06 199 MET A C 1
ATOM 1657 O O . MET A 1 199 ? -17.884 -2.866 19.660 1.00 84.06 199 MET A O 1
ATOM 1661 N N . LYS A 1 200 ? -16.675 -4.672 19.079 1.00 85.38 200 LYS A N 1
ATOM 1662 C CA . LYS A 1 200 ? -17.159 -5.519 20.183 1.00 85.38 200 LYS A CA 1
ATOM 1663 C C . LYS A 1 200 ? -16.834 -4.896 21.546 1.00 85.38 200 LYS A C 1
ATOM 1665 O O . LYS A 1 200 ? -17.695 -4.861 22.425 1.00 85.38 200 LYS A O 1
ATOM 1670 N N . ASN A 1 201 ? -15.630 -4.342 21.695 1.00 85.50 201 ASN A N 1
ATOM 1671 C CA . ASN A 1 201 ? -15.207 -3.676 22.926 1.00 85.50 201 ASN A CA 1
ATOM 1672 C C . ASN A 1 201 ? -16.039 -2.418 23.211 1.00 85.50 201 ASN A C 1
ATOM 1674 O O . ASN A 1 201 ? -16.530 -2.266 24.328 1.00 85.50 201 ASN A O 1
ATOM 1678 N N . LYS A 1 202 ? -16.297 -1.569 22.204 1.00 85.19 202 LYS A N 1
ATOM 1679 C CA . LYS A 1 202 ? -17.154 -0.377 22.362 1.00 85.19 202 LYS A CA 1
ATOM 1680 C C . LYS A 1 202 ? -18.574 -0.724 22.815 1.00 85.19 202 LYS A C 1
ATOM 1682 O O . LYS A 1 202 ? -19.093 -0.082 23.726 1.00 85.19 202 LYS A O 1
ATOM 1687 N N . VAL A 1 203 ? -19.187 -1.753 22.224 1.00 85.12 203 VAL A N 1
ATOM 1688 C CA . VAL A 1 203 ? -20.540 -2.202 22.603 1.00 85.12 203 VAL A CA 1
ATOM 1689 C C . VAL A 1 203 ? -20.570 -2.715 24.046 1.00 85.12 203 VAL A C 1
ATOM 1691 O O . VAL A 1 203 ? -21.481 -2.374 24.801 1.00 85.12 203 VAL A O 1
ATOM 1694 N N . ASN A 1 204 ? -19.565 -3.492 24.456 1.00 85.38 204 ASN A N 1
ATOM 1695 C CA . ASN A 1 204 ? -19.464 -3.996 25.827 1.00 85.38 204 ASN A CA 1
ATOM 1696 C C . ASN A 1 204 ? -19.260 -2.862 26.844 1.00 85.38 204 ASN A C 1
ATOM 1698 O O . ASN A 1 204 ? -19.924 -2.847 27.880 1.00 85.38 204 ASN A O 1
ATOM 1702 N N . SER A 1 205 ? -18.413 -1.876 26.534 1.00 86.25 205 SER A N 1
ATOM 1703 C CA . SER A 1 205 ? -18.221 -0.701 27.391 1.00 86.25 205 SER A CA 1
ATOM 1704 C C . SER A 1 205 ? -19.491 0.144 27.527 1.00 86.25 205 SER A C 1
ATOM 1706 O O . SER A 1 205 ? -19.778 0.626 28.622 1.00 86.25 205 SER A O 1
ATOM 1708 N N . ALA A 1 206 ? -20.282 0.294 26.458 1.00 84.56 206 ALA A N 1
ATOM 1709 C CA . ALA A 1 206 ? -21.556 1.014 26.506 1.00 84.56 206 ALA A CA 1
ATOM 1710 C C . ALA A 1 206 ? -22.588 0.304 27.401 1.00 84.56 206 ALA A C 1
ATOM 1712 O O . ALA A 1 206 ? -23.196 0.941 28.259 1.00 84.56 206 ALA A O 1
ATOM 1713 N N . LYS A 1 207 ? -22.719 -1.026 27.273 1.00 84.44 207 LYS A N 1
ATOM 1714 C CA . LYS A 1 207 ? -23.595 -1.843 28.135 1.00 84.44 207 LYS A CA 1
ATOM 1715 C C . LYS A 1 207 ? -23.184 -1.813 29.607 1.00 84.44 207 LYS A C 1
ATOM 1717 O O . LYS A 1 207 ? -24.032 -1.946 30.485 1.00 84.44 207 LYS A O 1
ATOM 1722 N N . HIS A 1 208 ? -21.887 -1.692 29.889 1.00 87.12 208 HIS A N 1
ATOM 1723 C CA . HIS A 1 208 ? -21.413 -1.619 31.266 1.00 87.12 208 HIS A CA 1
ATOM 1724 C C . HIS A 1 208 ? -21.732 -0.264 31.905 1.00 87.12 208 HIS A C 1
ATOM 1726 O O . HIS A 1 208 ? -22.206 -0.241 33.040 1.00 87.12 208 HIS A O 1
ATOM 1732 N N . LYS A 1 209 ? -21.545 0.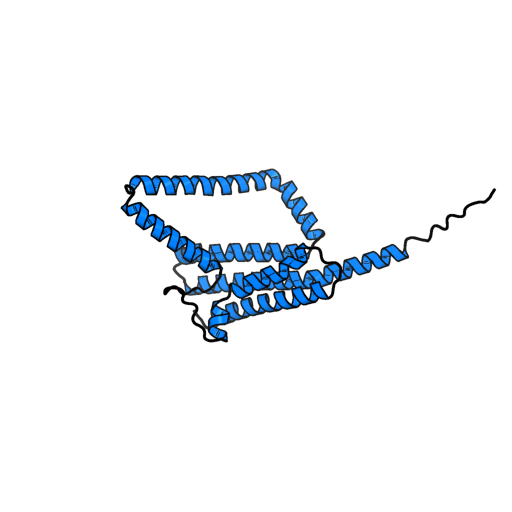844 31.171 1.00 84.31 209 LYS A N 1
ATOM 1733 C CA . LYS A 1 209 ? -21.894 2.192 31.648 1.00 84.31 209 LYS A CA 1
ATOM 1734 C C . LYS A 1 209 ? -23.385 2.331 31.957 1.00 84.31 209 LYS A C 1
ATOM 1736 O O . LYS A 1 209 ? -23.722 2.816 33.030 1.00 84.31 209 LYS A O 1
ATOM 1741 N N . SER A 1 210 ? -24.264 1.799 31.102 1.00 81.12 210 SER A N 1
ATOM 1742 C CA . SER A 1 210 ? -25.717 1.839 31.336 1.00 81.12 210 SER A CA 1
ATOM 1743 C C . SER A 1 210 ? -26.185 1.022 32.548 1.00 81.12 210 SER A C 1
ATOM 1745 O O . SER A 1 210 ? -27.320 1.180 32.975 1.00 81.12 210 SER A O 1
ATOM 1747 N N . LYS A 1 211 ? -25.355 0.110 33.077 1.00 82.12 211 LYS A N 1
ATOM 1748 C CA . LYS A 1 211 ? -25.654 -0.648 34.305 1.00 82.12 211 LYS A CA 1
ATOM 1749 C C . LYS A 1 211 ? -25.176 0.045 35.581 1.00 82.12 211 LYS A C 1
ATOM 1751 O O . LYS A 1 211 ? -25.650 -0.320 36.650 1.00 82.12 211 LYS A O 1
ATOM 1756 N N . ILE A 1 212 ? -24.199 0.950 35.485 1.00 79.44 212 ILE A N 1
ATOM 1757 C CA . ILE A 1 212 ? -23.564 1.567 36.658 1.00 79.44 212 ILE A CA 1
ATOM 1758 C C . ILE A 1 212 ? -24.243 2.874 37.047 1.00 79.44 212 ILE A C 1
ATOM 1760 O O . ILE A 1 212 ? -24.225 3.181 38.230 1.00 79.44 212 ILE A O 1
ATOM 1764 N N . GLU A 1 213 ? -24.843 3.623 36.115 1.00 66.00 213 GLU A N 1
ATOM 1765 C CA . GLU A 1 213 ? -25.636 4.806 36.471 1.00 66.00 213 GLU A CA 1
ATOM 1766 C C . GLU A 1 213 ? -26.847 4.347 37.299 1.00 66.00 213 GLU A C 1
ATOM 1768 O O . GLU A 1 213 ? -27.798 3.794 36.734 1.00 66.00 213 GLU A O 1
ATOM 1773 N N . PRO A 1 214 ? -26.812 4.496 38.642 1.00 62.22 214 PRO A N 1
ATOM 1774 C CA . PRO A 1 214 ? -27.970 4.182 39.446 1.00 62.22 214 PRO A CA 1
ATOM 1775 C C . PRO A 1 214 ? -29.031 5.184 39.026 1.00 62.22 214 PRO A C 1
ATOM 1777 O O . PRO A 1 214 ? -28.731 6.363 38.826 1.00 62.22 214 PRO A O 1
ATOM 1780 N N . ILE A 1 215 ? -30.268 4.720 38.899 1.00 66.00 215 ILE A N 1
ATOM 1781 C CA . ILE A 1 215 ? -31.421 5.605 38.811 1.00 66.00 215 ILE A CA 1
ATOM 1782 C C . ILE A 1 215 ? -31.339 6.482 40.059 1.00 66.00 215 ILE A C 1
ATOM 1784 O O . ILE A 1 215 ? -31.683 6.042 41.155 1.00 66.00 215 ILE A O 1
ATOM 1788 N N . SER A 1 216 ? -30.803 7.695 39.923 1.00 67.44 216 SER A N 1
ATOM 1789 C CA . SER A 1 216 ? -30.912 8.723 40.937 1.00 67.44 216 SER A CA 1
ATOM 1790 C C . SER A 1 216 ? -32.388 9.071 40.944 1.00 67.44 216 SER A C 1
ATOM 1792 O O . SER A 1 216 ? -32.839 9.927 40.183 1.00 67.44 216 SER A O 1
ATOM 1794 N N . VAL A 1 217 ? -33.159 8.298 41.711 1.00 65.25 217 VAL A N 1
ATOM 1795 C CA . VAL A 1 217 ? -34.553 8.582 42.003 1.00 65.25 217 VAL A CA 1
ATOM 1796 C C . VAL A 1 217 ? -34.511 9.951 42.652 1.00 65.25 217 VAL A C 1
ATOM 1798 O O . VAL A 1 217 ? -34.096 10.091 43.800 1.00 65.25 217 VAL A O 1
ATOM 1801 N N . SER A 1 218 ? -34.842 10.979 41.876 1.00 64.31 218 SER A N 1
ATOM 1802 C CA . SER A 1 218 ? -35.097 12.307 42.394 1.00 64.31 218 SER A CA 1
ATOM 1803 C C . SER A 1 218 ? -36.308 12.165 43.304 1.00 64.31 218 SER A C 1
ATOM 1805 O O . SER A 1 218 ? -37.449 12.208 42.845 1.00 64.31 218 SER A O 1
ATOM 1807 N N . SER A 1 219 ? -36.062 11.909 44.586 1.00 64.69 219 SER A N 1
ATOM 1808 C CA . SER A 1 219 ? -37.059 12.032 45.634 1.00 64.69 219 SER A CA 1
ATOM 1809 C C . SER A 1 219 ? -37.433 13.509 45.699 1.00 64.69 219 SER A C 1
ATOM 1811 O O . SER A 1 219 ? -36.799 14.297 46.400 1.00 64.69 219 SER A O 1
ATOM 1813 N N . SER A 1 220 ? -38.416 13.900 44.893 1.00 62.75 220 SER A N 1
ATOM 1814 C CA . SER A 1 220 ? -39.111 15.167 45.030 1.00 62.75 220 SER A CA 1
ATOM 1815 C C . SER A 1 220 ? -39.833 15.131 46.372 1.00 62.75 220 SER A C 1
ATOM 1817 O O . SER A 1 220 ? -40.894 14.520 46.499 1.00 62.75 220 SER A O 1
ATOM 1819 N N . SER A 1 221 ? -39.218 15.735 47.383 1.00 59.72 221 SER A N 1
ATOM 1820 C CA . SER A 1 221 ? -39.877 16.097 48.629 1.00 59.72 221 SER A CA 1
ATOM 1821 C C . SER A 1 221 ? -40.985 17.095 48.301 1.00 59.72 221 SER A C 1
ATOM 1823 O O . SER A 1 221 ? -40.716 18.268 48.039 1.00 59.72 221 SER A O 1
ATOM 1825 N N . SER A 1 222 ? -42.223 16.612 48.240 1.00 67.00 222 SER A N 1
ATOM 1826 C CA . SER A 1 222 ? -43.410 17.456 48.313 1.00 67.00 222 SER A CA 1
ATOM 1827 C C . SER A 1 222 ? -43.498 18.058 49.715 1.00 67.00 222 SER A C 1
ATOM 1829 O O . SER A 1 222 ? -43.404 17.319 50.697 1.00 67.00 222 SER A O 1
ATOM 1831 N N . ASN A 1 223 ? -43.625 19.387 49.740 1.00 64.94 223 ASN A N 1
ATOM 1832 C CA . ASN A 1 223 ? -43.872 20.245 50.902 1.00 64.94 223 ASN A CA 1
ATOM 1833 C C . ASN A 1 223 ? -45.039 19.777 51.774 1.00 64.94 223 ASN A C 1
ATOM 1835 O O . ASN A 1 223 ? -46.018 19.247 51.199 1.00 64.94 223 ASN A O 1
#

Foldseek 3Di:
DDPLLVVLLLLLLVLLVLLLVLLVVCPVVQPDDDVVSVCLSVVSVQLSQQQVVNVCVVPVDACADVNDGRRGPVCVVVVVVVVVVVVLVVVCVVDPVVVSVVVVVVVVCVVVVVVVVVVVVCVVCVVVVVVVVVVVCVLQVLVVLVVQLVVLLVVLVVLVVPVVPPPVCVPVSSSVSSVSSSSSSVSSSVSSVVSNVSSVVVVVVVVVVVVPPPPPPPPPPDD

Sequence (223 aa):
MSQEDRFIENSTAIFYFISFFCGIFFILTIKSSSRWYQILPWVSLICFLDEVGFGERMFGFSTYIMGYHTDGLHDIFGFARNLVKQFLIFQKEQLAKNHYNLLVGFLSILFFGLIGYIGLFIFKNRRKYIQGTQNFIKTHPPYFFVLWGLGLGIVSIFFDELLLKLLDTWEFGSFLEELIEMNAALSFMFAVFAIKSHMKNKVNSAKHKSKIEPISVSSSSSN

Secondary structure (DSSP, 8-state):
--HHHHHHHHHHHHHHHHHHHHHHHHHHH-S---GGGGHHHHHHHHHHHH-HHHHHHHH----EETTEE--SSHHHHHHHHHHHHHHHHHHHHHS-HHHHHHHHHHHHHHHHHHHHHHHHHHHHTHHHHHHHHHHHHHH-THHHHHHHHHHHHHHHHHHHHHHHHHS--HHHHHHHHHHHHHHHHHHHHHHHHHHHHHHHHHHHHHHHHHHHS----------

Organism: NCBI:txid945747